Protein AF-A0A085F130-F1 (afdb_monomer_lite)

Secondary structure (DSSP, 8-state):
--SSSHHHHHHHHHHHHHHHHHHHHHHHHHTTPPP--S----TT-PPPPHHHHHHHHHHHHHHHHHHHHHHHHHHHHTT-----TTS--SHHHHHHHHHHHHHHHHHHTTS-HHHHHHHHHHHHHHHHHHHHHHHHHHTT--HHHHHHHHHHHHHHHHHHHHHHHHHHHHHHHHHHHS-----------------

Radius of gyration: 24.83 Å; chains: 1; bounding box: 76×40×85 Å

Foldseek 3Di:
DPPDPVVVVVVVVVLVVCCVVCVLVVLCVLLVHHNPPDDDPPVDDPDDALVVLVVVLLVLLLSLLVLLLVLLLLLLVVVDDDPDPPQPSDPVSSVVSSVVSVVQSVVLVVDDPVSSLVSSLQSSLLSQLSSQLSVCVSSVHDNVVSNVSSNVSSVVSSVVSVVSNVVSVVVVVVVVPPPDPPPPPPPPPPPPDDD

pLDDT: mean 76.32, std 15.49, range [39.06, 94.94]

Sequence (195 aa):
MRNRCVPLYRRLARIATACLFVAPALVACATGSPPSRAPQEIAGAAVPSAEERIERLDKNAMQAAVADGLSTGLALSSGALEMNPLVPTSPVGIIVLTGAKIGLVKYADRLPEDEKRMLIKSSSSLWTGAAVNNLMVLLSAPSPVAIAAGLVAGVLWWQHSARVYERANREIAARRETPAPQAAPRQVAAVSVAP

Structure (mmCIF, N/CA/C/O backbone):
data_AF-A0A085F130-F1
#
_entry.id   AF-A0A085F130-F1
#
loop_
_atom_site.group_PDB
_atom_site.id
_atom_site.type_symbol
_atom_site.label_atom_id
_atom_site.label_alt_id
_atom_site.label_comp_id
_atom_site.label_asym_id
_atom_site.label_entity_id
_atom_site.label_seq_id
_atom_site.pdbx_PDB_ins_code
_atom_site.Cartn_x
_atom_site.Cartn_y
_atom_site.Cartn_z
_atom_site.occupancy
_atom_site.B_iso_or_equiv
_atom_site.auth_seq_id
_atom_site.auth_comp_id
_atom_site.auth_asym_id
_atom_site.auth_atom_id
_atom_site.pdbx_PDB_model_num
ATOM 1 N N . MET A 1 1 ? -37.154 -20.233 20.855 1.00 53.94 1 MET A N 1
ATOM 2 C CA . MET A 1 1 ? -35.803 -19.629 20.712 1.00 53.94 1 MET A CA 1
ATOM 3 C C . MET A 1 1 ? -35.331 -19.428 19.250 1.00 53.94 1 MET A C 1
ATOM 5 O O . MET A 1 1 ? -34.137 -19.304 19.034 1.00 53.94 1 MET A O 1
ATOM 9 N N . ARG A 1 2 ? -36.203 -19.313 18.225 1.00 53.19 2 ARG A N 1
ATOM 10 C CA . ARG A 1 2 ? -35.767 -19.351 16.802 1.00 53.19 2 ARG A CA 1
ATOM 11 C C . ARG A 1 2 ? -35.730 -18.030 16.005 1.00 53.19 2 ARG A C 1
ATOM 13 O O . ARG A 1 2 ? -35.267 -18.056 14.876 1.00 53.19 2 ARG A O 1
ATOM 20 N N . ASN A 1 3 ? -36.101 -16.871 16.561 1.00 50.50 3 ASN A N 1
ATOM 21 C CA . ASN A 1 3 ? -36.323 -15.661 15.736 1.00 50.50 3 ASN A CA 1
ATOM 22 C C . ASN A 1 3 ? -35.332 -14.491 15.927 1.00 50.50 3 ASN A C 1
ATOM 24 O O . ASN A 1 3 ? -35.620 -13.382 15.487 1.00 50.50 3 ASN A O 1
ATOM 28 N N . ARG A 1 4 ? -34.155 -14.687 16.544 1.00 56.94 4 ARG A N 1
ATOM 29 C CA . ARG A 1 4 ? -33.195 -13.578 16.775 1.00 56.94 4 ARG A CA 1
ATOM 30 C C . ARG A 1 4 ? -32.082 -13.420 15.722 1.00 56.94 4 ARG A C 1
ATOM 32 O O . ARG A 1 4 ? -31.354 -12.437 15.787 1.00 56.94 4 ARG A O 1
ATOM 39 N N . CYS A 1 5 ? -31.963 -14.305 14.727 1.00 54.22 5 CYS A N 1
ATOM 40 C CA . CYS A 1 5 ? -30.853 -14.254 13.752 1.00 54.22 5 CYS A CA 1
ATOM 41 C C . CYS A 1 5 ? -31.094 -13.350 12.524 1.00 54.22 5 CYS A C 1
ATOM 43 O O . CYS A 1 5 ? -30.141 -12.847 11.934 1.00 54.22 5 CYS A O 1
ATOM 45 N N . VAL A 1 6 ? -32.350 -13.080 12.155 1.00 58.47 6 VAL A N 1
ATOM 46 C CA . VAL A 1 6 ? -32.702 -12.277 10.964 1.00 58.47 6 VAL A CA 1
ATOM 47 C C . VAL A 1 6 ? -32.234 -10.802 11.008 1.00 58.47 6 VAL A C 1
ATOM 49 O O . VAL A 1 6 ? -31.775 -10.304 9.976 1.00 58.47 6 VAL A O 1
ATOM 52 N N . PRO A 1 7 ? -32.281 -10.064 12.141 1.00 66.75 7 PRO A N 1
ATOM 53 C CA . PRO A 1 7 ? -31.888 -8.650 12.146 1.00 66.75 7 PRO A CA 1
ATOM 54 C C . PRO A 1 7 ? -30.377 -8.432 11.976 1.00 66.75 7 PRO A C 1
ATOM 56 O O . PRO A 1 7 ? -29.972 -7.391 11.455 1.00 66.75 7 PRO A O 1
ATOM 59 N N . LEU A 1 8 ? -29.546 -9.409 12.359 1.00 62.72 8 LEU A N 1
ATOM 60 C CA . LEU A 1 8 ? -28.088 -9.309 12.247 1.00 62.72 8 LEU A CA 1
ATOM 61 C C . LEU A 1 8 ? -27.640 -9.368 10.780 1.00 62.72 8 LEU A C 1
ATOM 63 O O . LEU A 1 8 ? -26.873 -8.523 10.326 1.00 62.72 8 LEU A O 1
ATOM 67 N N . TYR A 1 9 ? -28.201 -10.306 10.014 1.00 62.28 9 TYR A N 1
ATOM 68 C CA . TYR A 1 9 ? -27.865 -10.496 8.601 1.00 62.28 9 TYR A CA 1
ATOM 69 C C . TYR A 1 9 ? -28.267 -9.285 7.749 1.00 62.28 9 TYR A C 1
ATOM 71 O O . TYR A 1 9 ? -27.516 -8.836 6.888 1.00 62.28 9 TYR A O 1
ATOM 79 N N . ARG A 1 10 ? -29.429 -8.686 8.047 1.00 70.62 10 ARG A N 1
ATOM 80 C CA . ARG A 1 10 ? -29.912 -7.479 7.357 1.00 70.62 10 ARG A CA 1
ATOM 81 C C . ARG A 1 10 ? -29.064 -6.242 7.667 1.00 70.62 10 ARG A C 1
ATOM 83 O O . ARG A 1 10 ? -28.904 -5.395 6.793 1.00 70.62 10 ARG A O 1
ATOM 90 N N . ARG A 1 11 ? -28.517 -6.129 8.885 1.00 65.31 11 ARG A N 1
ATOM 91 C CA . ARG A 1 11 ? -27.562 -5.063 9.242 1.00 65.31 11 ARG A CA 1
ATOM 92 C C . ARG A 1 11 ? -26.217 -5.265 8.550 1.00 65.31 11 ARG A C 1
ATOM 94 O O . ARG A 1 11 ? -25.728 -4.321 7.944 1.00 65.31 11 ARG A O 1
ATOM 101 N N . LEU A 1 12 ? -25.680 -6.484 8.558 1.00 60.84 12 LEU A N 1
ATOM 102 C CA . LEU A 1 12 ? -24.422 -6.805 7.877 1.00 60.84 12 LEU A CA 1
ATOM 103 C C . LEU A 1 12 ? -24.514 -6.589 6.362 1.00 60.84 12 LEU A C 1
ATOM 105 O O . LEU A 1 12 ? -23.622 -5.976 5.790 1.00 60.84 12 LEU A O 1
ATOM 109 N N . ALA A 1 13 ? -25.618 -6.991 5.724 1.00 66.81 13 ALA A N 1
ATOM 110 C CA . ALA A 1 13 ? -25.839 -6.751 4.299 1.00 66.81 13 ALA A CA 1
ATOM 111 C C . ALA A 1 13 ? -25.912 -5.252 3.963 1.00 66.81 13 ALA A C 1
ATOM 113 O O . ALA A 1 13 ? -25.347 -4.816 2.962 1.00 66.81 13 ALA A O 1
ATOM 114 N N . ARG A 1 14 ? -26.558 -4.439 4.811 1.00 69.38 14 ARG A N 1
ATOM 115 C CA . ARG A 1 14 ? -26.616 -2.979 4.629 1.00 69.38 14 ARG A CA 1
ATOM 116 C C . ARG A 1 14 ? -25.258 -2.314 4.825 1.00 69.38 14 ARG A C 1
ATOM 118 O O . ARG A 1 14 ? -24.918 -1.450 4.028 1.00 69.38 14 ARG A O 1
ATOM 125 N N . ILE A 1 15 ? -24.484 -2.737 5.826 1.00 62.12 15 ILE A N 1
ATOM 126 C CA . ILE A 1 15 ? -23.122 -2.234 6.052 1.00 62.12 15 ILE A CA 1
ATOM 127 C C . ILE A 1 15 ? -22.227 -2.625 4.874 1.00 62.12 15 ILE A C 1
ATOM 129 O O . ILE A 1 15 ? -21.608 -1.753 4.286 1.00 62.12 15 ILE A O 1
ATOM 133 N N . ALA A 1 16 ? -22.236 -3.890 4.446 1.00 56.50 16 ALA A N 1
ATOM 134 C CA . ALA A 1 16 ? -21.454 -4.348 3.297 1.00 56.50 16 ALA A CA 1
ATOM 135 C C . ALA A 1 16 ? -21.815 -3.595 2.004 1.00 56.50 16 ALA A C 1
ATOM 137 O O . ALA A 1 16 ? -20.925 -3.191 1.260 1.00 56.50 16 ALA A O 1
ATOM 138 N N . THR A 1 17 ? -23.108 -3.348 1.768 1.00 61.44 17 THR A N 1
ATOM 139 C CA . THR A 1 17 ? -23.573 -2.564 0.613 1.00 61.44 17 THR A CA 1
ATOM 140 C C . THR A 1 17 ? -23.110 -1.110 0.72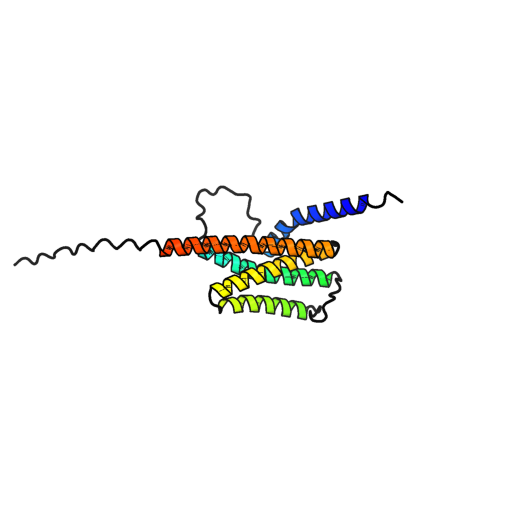1 1.00 61.44 17 THR A C 1
ATOM 142 O O . THR A 1 17 ? -22.568 -0.571 -0.237 1.00 61.44 17 THR A O 1
ATOM 145 N N . ALA A 1 18 ? -23.242 -0.481 1.892 1.00 53.72 18 ALA A N 1
ATOM 146 C CA . ALA A 1 18 ? -22.751 0.876 2.115 1.00 53.72 18 ALA A CA 1
ATOM 147 C C . ALA A 1 18 ? -21.227 0.973 1.921 1.00 53.72 18 ALA A C 1
ATOM 149 O O . ALA A 1 18 ? -20.766 1.887 1.247 1.00 53.72 18 ALA A O 1
ATOM 150 N N . CYS A 1 19 ? -20.448 0.004 2.410 1.00 48.00 19 CYS A N 1
ATOM 151 C CA . CYS A 1 19 ? -19.000 -0.044 2.197 1.00 48.00 19 CYS A CA 1
ATOM 152 C C . CYS A 1 19 ? -18.638 -0.148 0.709 1.00 48.00 19 CYS A C 1
ATOM 154 O O . CYS A 1 19 ? -17.748 0.562 0.251 1.00 48.00 19 CYS A O 1
ATOM 156 N N . LEU A 1 20 ? -19.353 -0.979 -0.058 1.00 48.09 20 LEU A N 1
ATOM 157 C CA . LEU A 1 20 ? -19.141 -1.145 -1.502 1.00 48.09 20 LEU A CA 1
ATOM 158 C C . LEU A 1 20 ? -19.420 0.136 -2.305 1.00 48.09 20 LEU A C 1
ATOM 160 O O . LEU A 1 20 ? -18.727 0.392 -3.287 1.00 48.09 20 LEU A O 1
ATOM 164 N N . PHE A 1 21 ? -20.388 0.954 -1.881 1.00 49.91 21 PHE A N 1
ATOM 165 C CA . PHE A 1 21 ? -20.741 2.200 -2.573 1.00 49.91 21 PHE A CA 1
ATOM 166 C C . PHE A 1 21 ? -19.983 3.437 -2.069 1.00 49.91 21 PHE A C 1
ATOM 168 O O . PHE A 1 21 ? -19.767 4.370 -2.840 1.00 49.91 21 PHE A O 1
ATOM 175 N N . VAL A 1 22 ? -19.557 3.461 -0.803 1.00 46.78 22 VAL A N 1
ATOM 176 C CA . VAL A 1 22 ? -18.886 4.623 -0.193 1.00 46.78 22 VAL A CA 1
ATOM 177 C C . VAL A 1 22 ? -17.362 4.550 -0.334 1.00 46.78 22 VAL A C 1
ATOM 179 O O . VAL A 1 22 ? -16.715 5.592 -0.442 1.00 46.78 22 VAL A O 1
ATOM 182 N N . ALA A 1 23 ? -16.769 3.352 -0.413 1.00 46.34 23 ALA A N 1
ATOM 183 C CA . ALA A 1 23 ? -15.319 3.197 -0.555 1.00 46.34 23 ALA A CA 1
ATOM 184 C C . ALA A 1 23 ? -14.722 3.930 -1.779 1.00 46.34 23 ALA A C 1
ATOM 186 O O . ALA A 1 23 ? -13.711 4.610 -1.605 1.00 46.34 23 ALA A O 1
ATOM 187 N N . PRO A 1 24 ? -15.332 3.907 -2.984 1.00 48.25 24 PRO A N 1
ATOM 188 C CA . PRO A 1 24 ? -14.807 4.655 -4.129 1.00 48.25 24 PRO A CA 1
ATOM 189 C C . PRO A 1 24 ? -14.855 6.172 -3.915 1.00 48.25 24 PRO A C 1
ATOM 191 O O . PRO A 1 24 ? -13.936 6.880 -4.320 1.00 48.25 24 PRO A O 1
ATOM 194 N N . ALA A 1 25 ? -15.900 6.673 -3.248 1.00 45.56 25 ALA A N 1
ATOM 195 C CA . ALA A 1 25 ? -16.058 8.095 -2.956 1.00 45.56 25 ALA A CA 1
ATOM 196 C C . ALA A 1 25 ? -15.052 8.573 -1.899 1.00 45.56 25 ALA A C 1
ATOM 198 O O . ALA A 1 25 ? -14.435 9.616 -2.082 1.00 45.56 25 ALA A O 1
ATOM 199 N N . LEU A 1 26 ? -14.815 7.795 -0.837 1.00 48.59 26 LEU A N 1
ATOM 200 C CA . LEU A 1 26 ? -13.809 8.132 0.177 1.00 48.59 26 LEU A CA 1
ATOM 201 C C . LEU A 1 26 ? -12.383 8.080 -0.384 1.00 48.59 26 LEU A C 1
ATOM 203 O O . LEU A 1 26 ? -11.579 8.958 -0.076 1.00 48.59 26 LEU A O 1
ATOM 207 N N . VAL A 1 27 ? -12.083 7.114 -1.258 1.00 48.00 27 VAL A N 1
ATOM 208 C CA . VAL A 1 27 ? -10.798 7.057 -1.975 1.00 48.00 27 VAL A CA 1
ATOM 209 C C . VAL A 1 27 ? -10.654 8.240 -2.943 1.00 48.00 27 VAL A C 1
ATOM 211 O O . VAL A 1 27 ? -9.583 8.839 -3.012 1.00 48.00 27 VAL A O 1
ATOM 214 N N . ALA A 1 28 ? -11.717 8.654 -3.638 1.00 46.22 28 ALA A N 1
ATOM 215 C CA . ALA A 1 28 ? -11.686 9.835 -4.508 1.00 46.22 28 ALA A CA 1
ATOM 216 C C . ALA A 1 28 ? -11.505 11.146 -3.713 1.00 46.22 28 ALA A C 1
ATOM 218 O O . ALA A 1 28 ? -10.716 12.007 -4.099 1.00 46.22 28 ALA A O 1
ATOM 219 N N . CYS A 1 29 ? -12.169 11.282 -2.561 1.00 43.78 29 CYS A N 1
ATOM 220 C CA . CYS A 1 29 ? -12.040 12.458 -1.700 1.00 43.78 29 CYS A CA 1
ATOM 221 C C . CYS A 1 29 ? -10.655 12.556 -1.042 1.00 43.78 29 CYS A C 1
ATOM 223 O O . CYS A 1 29 ? -10.101 13.650 -0.962 1.00 43.78 29 CYS A O 1
ATOM 225 N N . ALA A 1 30 ? -10.068 11.435 -0.613 1.00 43.16 30 ALA A N 1
ATOM 226 C CA . ALA A 1 30 ? -8.740 11.419 0.005 1.00 43.16 30 ALA A CA 1
ATOM 227 C C . ALA A 1 30 ? -7.597 11.661 -0.998 1.00 43.16 30 ALA A C 1
ATOM 229 O O . ALA A 1 30 ? -6.528 12.132 -0.620 1.00 43.16 30 ALA A O 1
ATOM 230 N N . THR A 1 31 ? -7.812 11.361 -2.281 1.00 43.94 31 THR A N 1
ATOM 231 C CA . THR A 1 31 ? -6.793 11.518 -3.333 1.00 43.94 31 THR A CA 1
ATOM 232 C C . THR A 1 31 ? -6.838 12.877 -4.033 1.00 43.94 31 THR A C 1
ATOM 234 O O . THR A 1 31 ? -6.037 13.108 -4.941 1.00 43.94 31 THR A O 1
ATOM 237 N N . GLY A 1 32 ? -7.771 13.771 -3.660 1.00 39.38 32 GLY A N 1
ATOM 238 C CA . GLY A 1 32 ? -7.977 15.074 -4.316 1.00 39.38 32 GLY A CA 1
ATOM 239 C C . GLY A 1 32 ? -8.262 14.970 -5.819 1.00 39.38 32 GLY A C 1
ATOM 240 O O . GLY A 1 32 ? -8.246 15.967 -6.537 1.00 39.38 32 GLY A O 1
ATOM 241 N N . SER A 1 33 ? -8.493 13.751 -6.304 1.00 42.34 33 SER A N 1
ATOM 242 C CA . SER A 1 33 ? -8.671 13.441 -7.707 1.00 42.34 33 SER A CA 1
ATOM 243 C C . SER A 1 33 ? -10.174 13.372 -7.939 1.00 42.34 33 SER A C 1
ATOM 245 O O . SER A 1 33 ? -10.836 12.546 -7.304 1.00 42.34 33 SER A O 1
ATOM 247 N N . PRO A 1 34 ? -10.752 14.240 -8.790 1.00 39.06 34 PRO A N 1
ATOM 248 C CA . PRO A 1 34 ? -12.177 14.175 -9.074 1.00 39.06 34 PRO A CA 1
ATOM 249 C C . PRO A 1 34 ? -12.519 12.747 -9.520 1.00 39.06 34 PRO A C 1
ATOM 251 O O . PRO A 1 34 ? -11.721 12.152 -10.257 1.00 39.06 34 PRO A O 1
ATOM 254 N N . PRO A 1 35 ? -13.654 12.174 -9.066 1.00 46.69 35 PRO A N 1
ATOM 255 C CA . PRO A 1 35 ? -14.058 10.830 -9.449 1.00 46.69 35 PRO A CA 1
ATOM 256 C C . PRO A 1 35 ? -13.980 10.755 -10.965 1.00 46.69 35 PRO A C 1
ATOM 258 O O . PRO A 1 35 ? -14.624 11.549 -11.656 1.00 46.69 35 PRO A O 1
ATOM 261 N N . SER A 1 36 ? -13.102 9.876 -11.455 1.00 49.97 36 SER A N 1
ATOM 262 C CA . SER A 1 36 ? -12.875 9.682 -12.880 1.00 49.97 36 SER A CA 1
ATOM 263 C C . SER A 1 36 ? -14.248 9.449 -13.497 1.00 49.97 36 SER A C 1
ATOM 265 O O . SER A 1 36 ? -14.906 8.451 -13.193 1.00 49.97 36 SER A O 1
ATOM 267 N N . ARG A 1 37 ? -14.743 10.457 -14.230 1.00 44.47 37 ARG A N 1
ATOM 268 C CA . ARG A 1 37 ? -16.032 10.399 -14.915 1.00 44.47 37 ARG A CA 1
ATOM 269 C C . ARG A 1 37 ? -16.068 9.079 -15.677 1.00 44.47 37 ARG A C 1
ATOM 271 O O . ARG A 1 37 ? -15.050 8.681 -16.245 1.00 44.47 37 ARG A O 1
ATOM 278 N N . ALA A 1 38 ? -17.231 8.422 -15.659 1.00 44.75 38 ALA A N 1
ATOM 279 C CA . ALA A 1 38 ? -17.546 7.279 -16.514 1.00 44.75 38 ALA A CA 1
ATOM 280 C C . ALA A 1 38 ? -16.888 7.452 -17.891 1.00 44.75 38 ALA A C 1
ATOM 282 O O . ALA A 1 38 ? -16.851 8.597 -18.348 1.00 44.75 38 ALA A O 1
ATOM 283 N N . PRO A 1 39 ? -16.367 6.374 -18.510 1.00 45.78 39 PRO A N 1
ATOM 284 C CA . PRO A 1 39 ? -15.492 6.445 -19.674 1.00 45.78 39 PRO A CA 1
ATOM 285 C C . PRO A 1 39 ? -16.128 7.317 -20.754 1.00 45.78 39 PRO A C 1
ATOM 287 O O . PRO A 1 39 ? -16.951 6.863 -21.540 1.00 45.78 39 PRO A O 1
ATOM 290 N N . GLN A 1 40 ? -15.762 8.598 -20.765 1.00 48.06 40 GLN A N 1
ATOM 291 C CA . GLN A 1 40 ? -15.917 9.411 -21.943 1.00 48.06 40 GLN A CA 1
ATOM 292 C C . GLN A 1 40 ? -14.895 8.818 -22.895 1.00 48.06 40 GLN A C 1
ATOM 294 O O . GLN A 1 40 ? -13.694 8.865 -22.624 1.00 48.06 40 GLN A O 1
ATOM 299 N N . GLU A 1 41 ? -15.394 8.200 -23.962 1.00 44.22 41 GLU A N 1
ATOM 300 C CA . GLU A 1 41 ? -14.669 7.973 -25.205 1.00 44.22 41 GLU A CA 1
ATOM 301 C C . GLU A 1 41 ? -14.117 9.318 -25.697 1.00 44.22 41 GLU A C 1
ATOM 303 O O . GLU A 1 41 ? -14.623 9.940 -26.626 1.00 44.22 41 GLU A O 1
ATOM 308 N N . ILE A 1 42 ? -13.067 9.813 -25.052 1.00 52.09 42 ILE A N 1
ATOM 309 C CA . ILE A 1 42 ? -12.179 10.789 -25.655 1.00 52.09 42 ILE A CA 1
ATOM 310 C C . ILE A 1 42 ? -11.311 9.950 -26.582 1.00 52.09 42 ILE A C 1
ATOM 312 O O . ILE A 1 42 ? -10.242 9.464 -26.205 1.00 52.09 42 ILE A O 1
ATOM 316 N N . ALA A 1 43 ? -11.841 9.699 -27.778 1.00 49.50 43 ALA A N 1
ATOM 317 C CA . ALA A 1 43 ? -11.093 9.148 -28.891 1.00 49.50 43 ALA A CA 1
ATOM 318 C C . ALA A 1 43 ? -9.856 10.038 -29.103 1.00 49.50 43 ALA A C 1
ATOM 320 O O . ALA A 1 43 ? -9.963 11.150 -29.613 1.00 49.50 43 ALA A O 1
ATOM 321 N N . GLY A 1 44 ? -8.697 9.589 -28.611 1.00 56.56 44 GLY A N 1
ATOM 322 C CA . GLY A 1 44 ? -7.434 10.325 -28.706 1.00 56.56 44 GLY A CA 1
ATOM 323 C C . GLY A 1 44 ? -6.658 10.521 -27.401 1.00 56.56 44 GLY A C 1
ATOM 324 O O . GLY A 1 44 ? -5.553 11.055 -27.459 1.00 56.56 44 GLY A O 1
ATOM 325 N N . ALA A 1 45 ? -7.158 10.088 -26.235 1.00 62.19 45 ALA A N 1
ATOM 326 C CA . ALA A 1 45 ? -6.325 10.082 -25.031 1.00 62.19 45 ALA A CA 1
ATOM 327 C C . ALA A 1 45 ? -5.176 9.073 -25.209 1.00 62.19 45 ALA A C 1
ATOM 329 O O . ALA A 1 45 ? -5.400 7.861 -25.240 1.00 62.19 45 ALA A O 1
ATOM 330 N N . ALA A 1 46 ? -3.951 9.583 -25.368 1.00 77.31 46 ALA A N 1
ATOM 331 C CA . ALA A 1 46 ? -2.752 8.766 -25.488 1.00 77.31 46 ALA A CA 1
ATOM 332 C C . ALA A 1 46 ? -2.687 7.769 -24.322 1.00 77.31 46 ALA A C 1
ATOM 334 O O . ALA A 1 46 ? -2.847 8.146 -23.158 1.00 77.31 46 ALA A O 1
ATOM 335 N N . VAL A 1 47 ? -2.486 6.487 -24.640 1.00 79.75 47 VAL A N 1
ATOM 336 C CA . VAL A 1 47 ? -2.288 5.453 -23.622 1.00 79.75 47 VAL A CA 1
ATOM 337 C C . VAL A 1 47 ? -1.077 5.872 -22.781 1.00 79.75 47 VAL A C 1
ATOM 339 O O . VAL A 1 47 ? -0.012 6.091 -23.364 1.00 79.75 47 VAL A O 1
ATOM 342 N N . PRO A 1 48 ? -1.216 6.006 -21.447 1.00 82.06 48 PRO A N 1
ATOM 343 C CA . PRO A 1 48 ? -0.114 6.444 -20.603 1.00 82.06 48 PRO A CA 1
ATOM 344 C C . PRO A 1 48 ? 1.065 5.485 -20.741 1.00 82.06 48 PRO A C 1
ATOM 346 O O . PRO A 1 48 ? 0.870 4.265 -20.852 1.00 82.06 48 PRO A O 1
ATOM 349 N N . SER A 1 49 ? 2.278 6.035 -20.739 1.00 87.00 49 SER A N 1
ATOM 350 C CA . SER A 1 49 ? 3.493 5.244 -20.934 1.00 87.00 49 SER A CA 1
ATOM 351 C C . SER A 1 49 ? 3.694 4.221 -19.804 1.00 87.00 49 SER A C 1
ATOM 353 O O . SER A 1 49 ? 3.063 4.276 -18.740 1.00 87.00 49 SER A O 1
ATOM 355 N N . ALA A 1 50 ? 4.554 3.224 -20.029 1.00 83.94 50 ALA A N 1
ATOM 356 C CA . ALA A 1 50 ? 4.923 2.258 -18.994 1.00 83.94 50 ALA A CA 1
ATOM 357 C C . ALA A 1 50 ? 5.495 2.964 -17.754 1.00 83.94 50 ALA A C 1
ATOM 359 O O . ALA A 1 50 ? 5.122 2.634 -16.628 1.00 83.94 50 ALA A O 1
ATOM 360 N N . GLU A 1 51 ? 6.322 3.979 -17.984 1.00 85.50 51 GLU A N 1
ATOM 361 C CA . GLU A 1 51 ? 6.974 4.797 -16.970 1.00 85.50 51 GLU A CA 1
ATOM 362 C C . GLU A 1 51 ? 5.946 5.597 -16.161 1.00 85.50 51 GLU A C 1
ATOM 364 O O . GLU A 1 51 ? 5.947 5.530 -14.934 1.00 85.50 51 GLU A O 1
ATOM 369 N N . GLU A 1 52 ? 4.991 6.256 -16.828 1.00 86.81 52 GLU A N 1
ATOM 370 C CA . GLU A 1 52 ? 3.914 6.993 -16.155 1.00 86.81 52 GLU A CA 1
ATOM 371 C C . GLU A 1 52 ? 3.040 6.082 -15.287 1.00 86.81 52 GLU A C 1
ATOM 373 O O . GLU A 1 52 ? 2.553 6.489 -14.231 1.00 86.81 52 GLU A O 1
ATOM 378 N N . ARG A 1 53 ? 2.802 4.839 -15.722 1.00 85.69 53 ARG A N 1
ATOM 379 C CA . ARG A 1 53 ? 2.016 3.876 -14.936 1.00 85.69 53 ARG A CA 1
ATOM 380 C C . ARG A 1 53 ? 2.767 3.402 -13.698 1.00 85.69 53 ARG A C 1
ATOM 382 O O . ARG A 1 53 ? 2.134 3.265 -12.653 1.00 85.69 53 ARG A O 1
ATOM 389 N N . ILE A 1 54 ? 4.081 3.195 -13.791 1.00 83.75 54 ILE A N 1
ATOM 390 C CA . ILE A 1 54 ? 4.926 2.888 -12.628 1.00 83.75 54 ILE A CA 1
ATOM 391 C C . ILE A 1 54 ? 4.938 4.077 -11.661 1.00 83.75 54 ILE A C 1
ATOM 393 O O . ILE A 1 54 ? 4.674 3.898 -10.475 1.00 83.75 54 ILE A O 1
ATOM 397 N N . GLU A 1 55 ? 5.125 5.297 -12.165 1.00 87.06 55 GLU A N 1
ATOM 398 C CA . GLU A 1 55 ? 5.124 6.506 -11.335 1.00 87.06 55 GLU A CA 1
ATOM 399 C C . GLU A 1 55 ? 3.781 6.703 -10.605 1.00 87.06 55 GLU A C 1
ATOM 401 O O . GLU A 1 55 ? 3.742 7.095 -9.436 1.00 87.06 55 GLU A O 1
ATOM 406 N N . ARG A 1 56 ? 2.654 6.384 -11.258 1.00 84.19 56 ARG A N 1
ATOM 407 C CA . ARG A 1 56 ? 1.338 6.387 -10.597 1.00 84.19 56 ARG A CA 1
ATOM 408 C C . ARG A 1 56 ? 1.259 5.371 -9.459 1.00 84.19 56 ARG A C 1
ATOM 410 O O . ARG A 1 56 ? 0.655 5.686 -8.440 1.00 84.19 56 ARG A O 1
ATOM 417 N N . LEU A 1 57 ? 1.848 4.181 -9.594 1.00 81.12 57 LEU A N 1
ATOM 418 C CA . LEU A 1 57 ? 1.871 3.196 -8.506 1.00 81.12 57 LEU A CA 1
ATOM 419 C C . LEU A 1 57 ? 2.688 3.688 -7.307 1.00 81.12 57 LEU A C 1
ATOM 421 O O . LEU A 1 57 ? 2.234 3.537 -6.172 1.00 81.12 57 LEU A O 1
ATOM 425 N N . ASP A 1 58 ? 3.828 4.335 -7.550 1.00 79.88 58 ASP A N 1
ATOM 426 C CA . ASP A 1 58 ? 4.651 4.931 -6.492 1.00 79.88 58 ASP A CA 1
ATOM 427 C C . ASP A 1 58 ? 3.869 6.027 -5.741 1.00 79.88 58 ASP A C 1
ATOM 429 O O . ASP A 1 58 ? 3.812 6.038 -4.506 1.00 79.88 58 ASP A O 1
ATOM 433 N N . LYS A 1 59 ? 3.162 6.900 -6.477 1.00 82.94 59 LYS A N 1
ATOM 434 C CA . LYS A 1 59 ? 2.256 7.906 -5.890 1.00 82.94 59 LYS A CA 1
ATOM 435 C C . LYS A 1 59 ? 1.121 7.258 -5.092 1.00 82.94 59 LYS A C 1
ATOM 437 O O . LYS A 1 59 ? 0.802 7.722 -3.997 1.00 82.94 59 LYS A O 1
ATOM 442 N N . ASN A 1 60 ? 0.551 6.162 -5.592 1.00 81.19 60 ASN A N 1
ATOM 443 C CA . ASN A 1 60 ? -0.507 5.432 -4.896 1.00 81.19 60 ASN A CA 1
ATOM 444 C C . ASN A 1 60 ? -0.009 4.799 -3.589 1.00 81.19 60 ASN A C 1
ATOM 446 O O . ASN A 1 60 ? -0.764 4.746 -2.624 1.00 81.19 60 ASN A O 1
ATOM 450 N N . ALA A 1 61 ? 1.246 4.345 -3.516 1.00 75.62 61 ALA A N 1
ATOM 451 C CA . ALA A 1 61 ? 1.812 3.797 -2.282 1.00 75.62 61 ALA A CA 1
ATOM 452 C C . ALA A 1 61 ? 1.928 4.862 -1.182 1.00 75.62 61 ALA A C 1
ATOM 454 O O . ALA A 1 61 ? 1.581 4.603 -0.029 1.00 75.62 61 ALA A O 1
ATOM 455 N N . MET A 1 62 ? 2.334 6.081 -1.551 1.00 81.44 62 MET A N 1
ATOM 456 C CA . MET A 1 62 ? 2.327 7.228 -0.641 1.00 81.44 62 MET A CA 1
ATOM 457 C C . MET A 1 62 ? 0.908 7.542 -0.152 1.00 81.44 62 MET A C 1
ATOM 459 O O . MET A 1 62 ? 0.678 7.713 1.044 1.00 81.44 62 MET A O 1
ATOM 463 N N . GLN A 1 63 ? -0.064 7.565 -1.067 1.00 80.75 63 GLN A N 1
ATOM 464 C CA . GLN A 1 63 ? -1.469 7.784 -0.718 1.00 80.75 63 GLN A CA 1
ATOM 465 C C . GLN A 1 63 ? -2.016 6.677 0.187 1.00 80.75 63 GLN A C 1
ATOM 467 O O . GLN A 1 63 ? -2.726 6.981 1.139 1.00 80.75 63 GLN A O 1
ATOM 472 N N . ALA A 1 64 ? -1.656 5.414 -0.055 1.00 76.06 64 ALA A N 1
ATOM 473 C CA . ALA A 1 64 ? -2.046 4.290 0.788 1.00 76.06 64 ALA A CA 1
ATOM 474 C C . ALA A 1 64 ? -1.465 4.420 2.203 1.00 76.06 64 ALA A C 1
ATOM 476 O O . ALA A 1 64 ? -2.188 4.206 3.171 1.00 76.06 64 ALA A O 1
ATOM 477 N N . ALA A 1 65 ? -0.201 4.837 2.337 1.00 76.81 65 ALA A N 1
ATOM 478 C CA . ALA A 1 65 ? 0.421 5.096 3.636 1.00 76.81 65 ALA A CA 1
ATOM 479 C C . ALA A 1 65 ? -0.310 6.197 4.421 1.00 76.81 65 ALA A C 1
ATOM 481 O O . ALA A 1 65 ? -0.558 6.050 5.620 1.00 76.81 65 ALA A O 1
ATOM 482 N N . VAL A 1 66 ? -0.665 7.292 3.739 1.00 80.88 66 VAL A N 1
ATOM 483 C CA . VAL A 1 66 ? -1.406 8.413 4.334 1.00 80.88 66 VAL A CA 1
ATOM 484 C C . VAL A 1 66 ? -2.827 7.993 4.699 1.00 80.88 66 VAL A C 1
ATOM 486 O O . VAL A 1 66 ? -3.266 8.254 5.815 1.00 80.88 66 VAL A O 1
ATOM 489 N N . ALA A 1 67 ? -3.536 7.315 3.796 1.00 78.88 67 ALA A N 1
ATOM 490 C CA . ALA A 1 67 ? -4.888 6.823 4.038 1.00 78.88 67 ALA A CA 1
ATOM 491 C C . ALA A 1 67 ? -4.929 5.856 5.225 1.00 78.88 67 ALA A C 1
ATOM 493 O O . ALA A 1 67 ? -5.810 5.968 6.074 1.00 78.88 67 ALA A O 1
ATOM 494 N N . ASP A 1 68 ? -3.949 4.958 5.325 1.00 79.50 68 ASP A N 1
ATOM 495 C CA . ASP A 1 68 ? -3.804 4.057 6.462 1.00 79.50 68 ASP A CA 1
ATOM 496 C C . ASP A 1 68 ? -3.583 4.846 7.760 1.00 79.50 68 ASP A C 1
ATOM 498 O O . ASP A 1 68 ? -4.372 4.706 8.690 1.00 79.50 68 ASP A O 1
ATOM 502 N N . GLY A 1 69 ? -2.617 5.774 7.792 1.00 78.56 69 GLY A N 1
ATOM 503 C CA . GLY A 1 69 ? -2.368 6.629 8.961 1.00 78.56 69 GLY A CA 1
ATOM 504 C C . GLY A 1 69 ? -3.591 7.442 9.408 1.00 78.56 69 GLY A C 1
ATOM 505 O O . GLY A 1 69 ? -3.916 7.472 10.596 1.00 78.56 69 GLY A O 1
ATOM 506 N N . LEU A 1 70 ? -4.318 8.044 8.461 1.00 83.88 70 LEU A N 1
ATOM 507 C CA . LEU A 1 70 ? -5.559 8.773 8.737 1.00 83.88 70 LEU A CA 1
ATOM 508 C C . LEU A 1 70 ? -6.663 7.844 9.248 1.00 83.88 70 LEU A C 1
ATOM 510 O O . LEU A 1 70 ? -7.355 8.185 10.206 1.00 83.88 70 LEU A O 1
ATOM 514 N N . SER A 1 71 ? -6.819 6.666 8.642 1.00 78.31 71 SER A N 1
ATOM 515 C CA . SER A 1 71 ? -7.821 5.684 9.065 1.00 78.31 71 SER A CA 1
ATOM 516 C C . SER A 1 71 ? -7.543 5.150 10.472 1.00 78.31 71 SER A C 1
ATOM 518 O O . SER A 1 71 ? -8.476 5.025 11.261 1.00 78.31 71 SER A O 1
ATOM 520 N N . THR A 1 72 ? -6.272 4.917 10.822 1.00 79.88 72 THR A N 1
ATOM 521 C CA . THR A 1 72 ? -5.844 4.559 12.180 1.00 79.88 72 THR A CA 1
ATOM 522 C C . THR A 1 72 ? -6.150 5.694 13.153 1.00 79.88 72 THR A C 1
ATOM 524 O O . THR A 1 72 ? -6.750 5.453 14.195 1.00 79.88 72 THR A O 1
ATOM 527 N N . GLY A 1 73 ? -5.820 6.938 12.789 1.00 79.31 73 GLY A N 1
ATOM 528 C CA . GLY A 1 73 ? -6.161 8.128 13.575 1.00 79.31 73 GLY A CA 1
ATOM 529 C C . GLY A 1 73 ? -7.647 8.230 13.890 1.00 79.31 73 GLY A C 1
ATOM 530 O O . GLY A 1 73 ? -8.026 8.388 15.051 1.00 79.31 73 GLY A O 1
ATOM 531 N N . LEU A 1 74 ? -8.493 8.074 12.872 1.00 80.62 74 LEU A N 1
ATOM 532 C CA . LEU A 1 74 ? -9.943 8.107 13.040 1.00 80.62 74 LEU A CA 1
ATOM 533 C C . LEU A 1 74 ? -10.447 6.937 13.893 1.00 80.62 74 LEU A C 1
ATOM 535 O O . LEU A 1 74 ? -11.226 7.160 14.820 1.00 80.62 74 LEU A O 1
ATOM 539 N N . ALA A 1 75 ? -9.970 5.717 13.641 1.00 78.19 75 ALA A N 1
ATOM 540 C CA . ALA A 1 75 ? -10.351 4.543 14.422 1.00 78.19 75 ALA A CA 1
ATOM 541 C C . ALA A 1 75 ? -9.995 4.712 15.910 1.00 78.19 75 ALA A C 1
ATOM 543 O O . ALA A 1 75 ? -10.860 4.529 16.771 1.00 78.19 75 ALA A O 1
ATOM 544 N N . LEU A 1 76 ? -8.775 5.154 16.224 1.00 77.94 76 LEU A N 1
ATOM 545 C CA . LEU A 1 76 ? -8.340 5.402 17.602 1.00 77.94 76 LEU A CA 1
ATOM 546 C C . LEU A 1 76 ? -9.138 6.536 18.257 1.00 77.94 76 LEU A C 1
ATOM 548 O O . LEU A 1 76 ? -9.579 6.397 19.397 1.00 77.94 76 LEU A O 1
ATOM 552 N N . SER A 1 77 ? -9.424 7.616 17.521 1.00 79.31 77 SER A N 1
ATOM 553 C CA . SER A 1 77 ? -10.258 8.716 18.030 1.00 79.31 77 SER A CA 1
ATOM 554 C C . SER A 1 77 ? -11.701 8.296 18.344 1.00 79.31 77 SER A C 1
ATOM 556 O O . SER A 1 77 ? -12.337 8.888 19.212 1.00 79.31 77 SER A O 1
ATOM 558 N N . SER A 1 78 ? -12.204 7.243 17.687 1.00 78.88 78 SER A N 1
ATOM 559 C CA . SER A 1 78 ? -13.536 6.674 17.938 1.00 78.88 78 SER A CA 1
ATOM 560 C C . SER A 1 78 ? -13.594 5.726 19.147 1.00 78.88 78 SER A C 1
ATOM 562 O O . SER A 1 78 ? -14.647 5.158 19.433 1.00 78.88 78 SER A O 1
ATOM 564 N N . GLY A 1 79 ? -12.482 5.567 19.875 1.00 75.56 79 GLY A N 1
ATOM 565 C CA . GLY A 1 79 ? -12.393 4.723 21.068 1.00 75.56 79 GLY A CA 1
ATOM 566 C C . GLY A 1 79 ? -12.008 3.271 20.783 1.00 75.56 79 GLY A C 1
ATOM 567 O O . GLY A 1 79 ? -12.212 2.410 21.640 1.00 75.56 79 GLY A O 1
ATOM 568 N N . ALA A 1 80 ? -11.454 2.973 19.602 1.00 75.00 80 ALA A N 1
ATOM 569 C CA . ALA A 1 80 ? -10.867 1.664 19.346 1.00 75.00 80 ALA A CA 1
ATOM 570 C C . ALA A 1 80 ? -9.681 1.431 20.299 1.00 75.00 80 ALA A C 1
ATOM 572 O O . ALA A 1 80 ? -8.744 2.226 20.353 1.00 75.00 80 ALA A O 1
ATOM 573 N N . LEU A 1 81 ? -9.726 0.334 21.058 1.00 69.25 81 LEU A N 1
ATOM 574 C CA . LEU A 1 81 ? -8.623 -0.081 21.922 1.00 69.25 81 LEU A CA 1
ATOM 575 C C . LEU A 1 81 ? -7.580 -0.828 21.090 1.00 69.25 81 LEU A C 1
ATOM 577 O O . LEU A 1 81 ? -7.832 -1.928 20.595 1.00 69.25 81 LEU A O 1
ATOM 581 N N . GLU A 1 82 ? -6.399 -0.235 20.949 1.00 62.41 82 GLU A N 1
ATOM 582 C CA . GLU A 1 82 ? -5.265 -0.884 20.301 1.00 62.41 82 GLU A CA 1
ATOM 583 C C . GLU A 1 82 ? -4.643 -1.892 21.274 1.00 62.41 82 GLU A C 1
ATOM 585 O O . GLU A 1 82 ? -4.071 -1.529 22.298 1.00 62.41 82 GLU A O 1
ATOM 590 N N . MET A 1 83 ? -4.780 -3.187 20.978 1.00 67.44 83 MET A N 1
ATOM 591 C CA . MET A 1 83 ? -4.216 -4.254 21.818 1.00 67.44 83 MET A CA 1
ATOM 592 C C . MET A 1 83 ? -2.701 -4.440 21.624 1.00 67.44 83 MET A C 1
ATOM 594 O O . MET A 1 83 ? -2.115 -5.322 22.248 1.00 67.44 83 MET A O 1
ATOM 598 N N . ASN A 1 84 ? -2.060 -3.651 20.754 1.00 61.16 84 ASN A N 1
ATOM 599 C CA . ASN A 1 84 ? -0.629 -3.753 20.494 1.00 61.16 84 ASN A CA 1
ATOM 600 C C . ASN A 1 84 ? 0.149 -2.691 21.297 1.00 61.16 84 ASN A C 1
ATOM 602 O O . ASN A 1 84 ? 0.123 -1.523 20.913 1.00 61.16 84 ASN A O 1
ATOM 606 N N . PRO A 1 85 ? 0.892 -3.067 22.357 1.00 59.31 85 PRO A N 1
ATOM 607 C CA . PRO A 1 85 ? 1.649 -2.114 23.173 1.00 59.31 85 PRO A CA 1
ATOM 608 C C . PRO A 1 85 ? 2.824 -1.463 22.427 1.00 59.31 85 PRO A C 1
ATOM 610 O O . PRO A 1 85 ? 3.403 -0.501 22.923 1.00 59.31 85 PRO A O 1
ATOM 613 N N . LEU A 1 86 ? 3.194 -1.980 21.250 1.00 67.50 86 LEU A N 1
ATOM 614 C CA . LEU A 1 86 ? 4.268 -1.427 20.424 1.00 67.50 86 LEU A CA 1
ATOM 615 C C . LEU A 1 86 ? 3.798 -0.301 19.501 1.00 67.50 86 LEU A C 1
ATOM 617 O O . LEU A 1 86 ? 4.639 0.409 18.952 1.00 67.50 86 LEU A O 1
ATOM 621 N N . VAL A 1 87 ? 2.485 -0.142 19.309 1.00 64.12 87 VAL A N 1
ATOM 622 C CA . VAL A 1 87 ? 1.947 0.960 18.514 1.00 64.12 87 VAL A CA 1
ATOM 623 C C . VAL A 1 87 ? 1.517 2.055 19.482 1.00 64.12 87 VAL A C 1
ATOM 625 O O . VAL A 1 87 ? 0.570 1.869 20.245 1.00 64.12 87 VAL A O 1
ATOM 628 N N . PRO A 1 88 ? 2.237 3.186 19.529 1.00 67.31 88 PRO A N 1
ATOM 629 C CA . PRO A 1 88 ? 1.817 4.300 20.353 1.00 67.31 88 PRO A CA 1
ATOM 630 C C . PRO A 1 88 ? 0.477 4.836 19.830 1.00 67.31 88 PRO A C 1
ATOM 632 O O . PRO A 1 88 ? 0.427 5.505 18.801 1.00 67.31 88 PRO A O 1
ATOM 635 N N . THR A 1 89 ? -0.593 4.580 20.587 1.00 72.44 89 THR A N 1
ATOM 636 C CA . THR A 1 89 ? -1.963 5.086 20.363 1.00 72.44 89 THR A CA 1
ATOM 637 C C . THR A 1 89 ? -2.082 6.602 20.504 1.00 72.44 89 THR A C 1
ATOM 639 O O . THR A 1 89 ? -3.135 7.186 20.249 1.00 72.44 89 THR A O 1
ATOM 642 N N . SER A 1 90 ? -1.014 7.265 20.949 1.00 80.12 90 SER A N 1
ATOM 643 C CA . SER A 1 90 ? -0.982 8.714 21.065 1.00 80.12 90 SER A CA 1
ATOM 644 C C . SER A 1 90 ? -1.031 9.363 19.674 1.00 80.12 90 SER A C 1
ATOM 646 O O . SER A 1 90 ? -0.449 8.834 18.725 1.00 80.12 90 SER A O 1
ATOM 648 N N . PRO A 1 91 ? -1.641 10.555 19.526 1.00 74.00 91 PRO A N 1
ATOM 649 C CA . PRO A 1 91 ? -1.625 11.292 18.259 1.00 74.00 91 PRO A CA 1
ATOM 650 C C . PRO A 1 91 ? -0.208 11.477 17.690 1.00 74.00 91 PRO A C 1
ATOM 652 O O . PRO A 1 91 ? 0.006 11.379 16.484 1.00 74.00 91 PRO A O 1
ATOM 655 N N . VAL A 1 92 ? 0.779 11.673 18.572 1.00 79.12 92 VAL A N 1
ATOM 656 C CA . VAL A 1 92 ? 2.202 11.748 18.211 1.00 79.12 92 VAL A CA 1
ATOM 657 C C . VAL A 1 92 ? 2.699 10.422 17.633 1.00 79.12 92 VAL A C 1
ATOM 659 O O . VAL A 1 92 ? 3.386 10.420 16.616 1.00 79.12 92 VAL A O 1
ATOM 662 N N . GLY A 1 93 ? 2.321 9.295 18.235 1.00 79.81 93 GLY A N 1
ATOM 663 C CA . GLY A 1 93 ? 2.660 7.961 17.752 1.00 79.81 93 GLY A CA 1
ATOM 664 C C . GLY A 1 93 ? 2.170 7.683 16.334 1.00 79.81 93 GLY A C 1
ATOM 665 O O . GLY A 1 93 ? 2.930 7.183 15.505 1.00 79.81 93 GLY A O 1
ATOM 666 N N . ILE A 1 94 ? 0.943 8.100 16.019 1.00 82.56 94 ILE A N 1
ATOM 667 C CA . ILE A 1 94 ? 0.351 7.960 14.680 1.00 82.56 94 ILE A CA 1
ATOM 668 C C . ILE A 1 94 ? 1.100 8.813 13.652 1.00 82.56 94 ILE A C 1
ATOM 670 O O . ILE A 1 94 ? 1.378 8.345 12.543 1.00 82.56 94 ILE A O 1
ATOM 674 N N . ILE A 1 95 ? 1.464 10.048 14.012 1.00 79.81 95 ILE A N 1
ATOM 675 C CA . ILE A 1 95 ? 2.266 10.928 13.149 1.00 79.81 95 ILE A CA 1
ATOM 676 C C . ILE A 1 95 ? 3.636 10.300 12.885 1.00 79.81 95 ILE A C 1
ATOM 678 O O . ILE A 1 95 ? 4.065 10.240 11.733 1.00 79.81 95 ILE A O 1
ATOM 682 N N . VAL A 1 96 ? 4.300 9.785 13.923 1.00 83.75 96 VAL A N 1
ATOM 683 C CA . VAL A 1 96 ? 5.604 9.116 13.799 1.00 83.75 96 VAL A CA 1
ATOM 684 C C . VAL A 1 96 ? 5.498 7.871 12.921 1.00 83.75 96 VAL A C 1
ATOM 686 O O . VAL A 1 96 ? 6.310 7.701 12.015 1.00 83.75 96 VAL A O 1
ATOM 689 N N . LEU A 1 97 ? 4.480 7.031 13.122 1.00 83.06 97 LEU A N 1
ATOM 690 C CA . LEU A 1 97 ? 4.262 5.830 12.315 1.00 83.06 97 LEU A CA 1
ATOM 691 C C . LEU A 1 97 ? 3.989 6.177 10.847 1.00 83.06 97 LEU A C 1
ATOM 693 O O . LEU A 1 97 ? 4.551 5.557 9.945 1.00 83.06 97 LEU A O 1
ATOM 697 N N . THR A 1 98 ? 3.157 7.187 10.596 1.00 83.38 98 THR A N 1
ATOM 698 C CA . THR A 1 98 ? 2.878 7.668 9.236 1.00 83.38 98 THR A CA 1
ATOM 699 C C . THR A 1 98 ? 4.150 8.221 8.597 1.00 83.38 98 THR A C 1
ATOM 701 O O . THR A 1 98 ? 4.484 7.857 7.471 1.00 83.38 98 THR A O 1
ATOM 704 N N . GLY A 1 99 ? 4.921 9.019 9.338 1.00 85.44 99 GLY A N 1
ATOM 705 C CA . GLY A 1 99 ? 6.229 9.513 8.914 1.00 85.44 99 GLY A CA 1
ATOM 706 C C . GLY A 1 99 ? 7.215 8.387 8.600 1.00 85.44 99 GLY A C 1
ATOM 707 O O . GLY A 1 99 ? 7.907 8.455 7.589 1.00 85.44 99 GLY A O 1
ATOM 708 N N . ALA A 1 100 ? 7.233 7.315 9.396 1.00 85.69 100 ALA A N 1
ATOM 709 C CA . ALA A 1 100 ? 8.063 6.139 9.149 1.00 85.69 100 ALA A CA 1
ATOM 710 C C . ALA A 1 100 ? 7.658 5.409 7.857 1.00 85.69 100 ALA A C 1
ATOM 712 O O . ALA A 1 100 ? 8.528 5.030 7.076 1.00 85.69 100 ALA A O 1
ATOM 713 N N . LYS A 1 101 ? 6.353 5.274 7.574 1.00 87.38 101 LYS A N 1
ATOM 714 C CA . LYS A 1 101 ? 5.855 4.707 6.305 1.00 87.38 10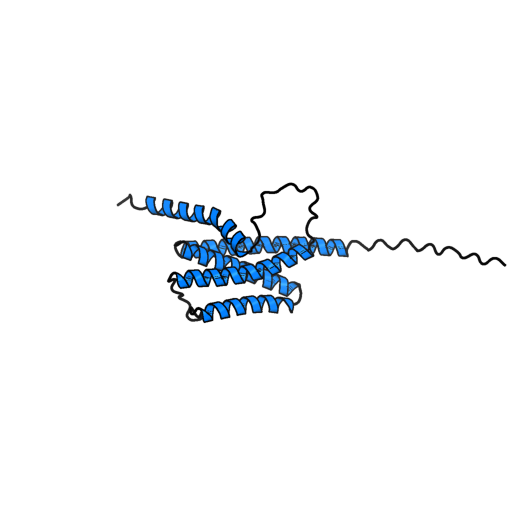1 LYS A CA 1
ATOM 715 C C . LYS A 1 101 ? 6.267 5.562 5.105 1.00 87.38 101 LYS A C 1
ATOM 717 O O . LYS A 1 101 ? 6.781 5.033 4.123 1.00 87.38 101 LYS A O 1
ATOM 722 N N . ILE A 1 102 ? 6.117 6.884 5.208 1.00 87.62 102 ILE A N 1
ATOM 723 C CA . ILE A 1 102 ? 6.579 7.840 4.186 1.00 87.62 102 ILE A CA 1
ATOM 724 C C . ILE A 1 102 ? 8.100 7.727 3.997 1.00 87.62 102 ILE A C 1
ATOM 726 O O . ILE A 1 102 ? 8.593 7.705 2.869 1.00 87.62 102 ILE A O 1
ATOM 730 N N . GLY A 1 103 ? 8.845 7.621 5.098 1.00 88.56 103 GLY A N 1
ATOM 731 C CA . GLY A 1 103 ? 10.289 7.408 5.102 1.00 88.56 103 GLY A CA 1
ATOM 732 C C . GLY A 1 103 ? 10.688 6.110 4.405 1.00 88.56 103 GLY A C 1
ATOM 733 O O . GLY A 1 103 ? 11.644 6.116 3.636 1.00 88.56 103 GLY A O 1
ATOM 734 N N . LEU A 1 104 ? 9.923 5.030 4.593 1.00 90.06 104 LEU A N 1
ATOM 735 C CA . LEU A 1 104 ? 10.135 3.754 3.911 1.00 90.06 104 LEU A CA 1
ATOM 736 C C . LEU A 1 104 ? 9.924 3.874 2.395 1.00 90.06 104 LEU A C 1
ATOM 738 O O . LEU A 1 104 ? 10.729 3.346 1.632 1.00 90.06 104 LEU A O 1
ATOM 742 N N . VAL A 1 105 ? 8.896 4.609 1.951 1.00 88.88 105 VAL A N 1
ATOM 743 C CA . VAL A 1 105 ? 8.685 4.888 0.516 1.00 88.88 105 VAL A CA 1
ATOM 744 C C . VAL A 1 105 ? 9.857 5.689 -0.054 1.00 88.88 105 VAL A C 1
ATOM 746 O O . VAL A 1 105 ? 10.396 5.317 -1.089 1.00 88.88 105 VAL A O 1
ATOM 749 N N . LYS A 1 106 ? 10.327 6.727 0.651 1.00 90.75 106 LYS A N 1
ATOM 750 C CA . LYS A 1 106 ? 11.514 7.492 0.227 1.00 90.75 106 LYS A CA 1
ATOM 751 C C . LYS A 1 106 ? 12.805 6.676 0.249 1.00 90.75 106 LYS A C 1
ATOM 753 O O . LYS A 1 106 ? 13.712 6.937 -0.533 1.00 90.75 106 LYS A O 1
ATOM 758 N N . TYR A 1 107 ? 12.928 5.720 1.165 1.00 90.94 107 TYR A N 1
ATOM 759 C CA . TYR A 1 107 ? 14.066 4.807 1.194 1.00 90.94 107 TYR A CA 1
ATOM 760 C C . TYR A 1 107 ? 14.058 3.875 -0.022 1.00 90.94 107 TYR A C 1
ATOM 762 O O . TYR A 1 107 ? 15.121 3.604 -0.575 1.00 90.94 107 TYR A O 1
ATOM 770 N N . ALA A 1 108 ? 12.873 3.461 -0.488 1.00 91.94 108 ALA A N 1
ATOM 771 C CA . ALA A 1 108 ? 12.722 2.638 -1.684 1.00 91.94 108 ALA A CA 1
ATOM 772 C C . ALA A 1 108 ? 13.336 3.288 -2.935 1.00 91.94 108 ALA A C 1
ATOM 774 O O . ALA A 1 108 ? 13.861 2.577 -3.784 1.00 91.94 108 ALA A O 1
ATOM 775 N N . ASP A 1 109 ? 13.350 4.623 -3.025 1.00 92.38 109 ASP A N 1
ATOM 776 C CA . ASP A 1 109 ? 13.979 5.354 -4.137 1.00 92.38 109 ASP A CA 1
ATOM 777 C C . ASP A 1 109 ? 15.506 5.185 -4.208 1.00 92.38 109 ASP A C 1
ATOM 779 O O . ASP A 1 109 ? 16.116 5.533 -5.217 1.00 92.38 109 ASP A O 1
ATOM 783 N N . ARG A 1 110 ? 16.140 4.663 -3.150 1.00 94.12 110 ARG A N 1
ATOM 784 C CA . ARG A 1 110 ? 17.581 4.361 -3.126 1.00 94.12 110 ARG A CA 1
ATOM 785 C C . ARG A 1 110 ? 17.906 2.903 -3.436 1.00 94.12 110 ARG A C 1
ATOM 787 O O . ARG A 1 110 ? 19.085 2.563 -3.505 1.00 94.12 110 ARG A O 1
ATOM 794 N N . LEU A 1 111 ? 16.896 2.047 -3.563 1.00 94.44 111 LEU A N 1
ATOM 795 C CA . LEU A 1 111 ? 17.087 0.630 -3.840 1.00 94.44 111 LEU A CA 1
ATOM 796 C C . LEU A 1 111 ? 17.213 0.379 -5.350 1.00 94.44 111 LEU A C 1
ATOM 798 O O . LEU A 1 111 ? 16.707 1.170 -6.151 1.00 94.44 111 LEU A O 1
ATOM 802 N N . PRO A 1 112 ? 17.848 -0.735 -5.758 1.00 94.44 112 PRO A N 1
ATOM 803 C CA . PRO A 1 112 ? 17.761 -1.223 -7.128 1.00 94.44 112 PRO A CA 1
ATOM 804 C C . PRO A 1 112 ? 16.301 -1.364 -7.573 1.00 94.44 112 PRO A C 1
ATOM 806 O O . PRO A 1 112 ? 15.428 -1.696 -6.773 1.00 94.44 112 PRO A O 1
ATOM 809 N N . GLU A 1 113 ? 16.039 -1.154 -8.861 1.00 88.81 113 GLU A N 1
ATOM 810 C CA . GLU A 1 113 ? 14.679 -1.083 -9.414 1.00 88.81 113 GLU A CA 1
ATOM 811 C C . GLU A 1 113 ? 13.816 -2.318 -9.072 1.00 88.81 113 GLU A C 1
ATOM 813 O O . GLU A 1 113 ? 12.637 -2.183 -8.740 1.00 88.81 113 GLU A O 1
ATOM 818 N N . ASP A 1 114 ? 14.400 -3.519 -9.078 1.00 89.31 114 ASP A N 1
ATOM 819 C CA . ASP A 1 114 ? 13.688 -4.758 -8.738 1.00 89.31 114 ASP A CA 1
ATOM 820 C C . ASP A 1 114 ? 13.285 -4.817 -7.254 1.00 89.31 114 ASP A C 1
ATOM 822 O O . ASP A 1 114 ? 12.152 -5.181 -6.918 1.00 89.31 114 ASP A O 1
ATOM 826 N N . GLU A 1 115 ? 14.180 -4.392 -6.359 1.00 92.75 115 GLU A N 1
ATOM 827 C CA . GLU A 1 115 ? 13.924 -4.316 -4.918 1.00 92.75 115 GLU A CA 1
ATOM 828 C C . GLU A 1 115 ? 12.93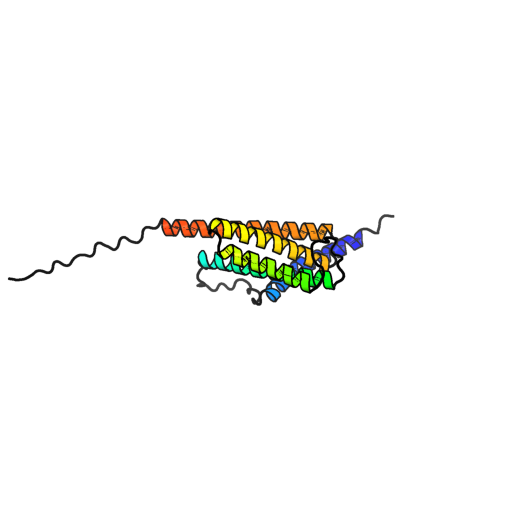1 -3.200 -4.584 1.00 92.75 115 GLU A C 1
ATOM 830 O O . GLU A 1 115 ? 11.987 -3.424 -3.821 1.00 92.75 115 GLU A O 1
ATOM 835 N N . LYS A 1 116 ? 13.086 -2.025 -5.211 1.00 91.62 116 LYS A N 1
ATOM 836 C CA . LYS A 1 116 ? 12.154 -0.898 -5.094 1.00 91.62 116 LYS A CA 1
ATOM 837 C C . LYS A 1 116 ? 10.734 -1.349 -5.424 1.00 91.62 116 LYS A C 1
ATOM 839 O O . LYS A 1 116 ? 9.820 -1.153 -4.622 1.00 91.62 116 LYS A O 1
ATOM 844 N N . ARG A 1 117 ? 10.537 -2.007 -6.570 1.00 90.88 117 ARG A N 1
ATOM 845 C CA . ARG A 1 117 ? 9.214 -2.485 -7.006 1.00 90.88 117 ARG A CA 1
ATOM 846 C C . ARG A 1 117 ? 8.621 -3.489 -6.039 1.00 90.88 117 ARG A C 1
ATOM 848 O O . ARG A 1 117 ? 7.435 -3.406 -5.726 1.00 90.88 117 ARG A O 1
ATOM 855 N N . MET A 1 118 ? 9.424 -4.433 -5.552 1.00 92.81 118 MET A N 1
ATOM 856 C CA . MET A 1 118 ? 8.955 -5.410 -4.575 1.00 92.81 118 MET A CA 1
ATOM 857 C C . MET A 1 118 ? 8.536 -4.730 -3.267 1.00 92.81 118 MET A C 1
ATOM 859 O O . MET A 1 118 ? 7.462 -5.036 -2.740 1.00 92.81 118 MET A O 1
ATOM 863 N N . LEU A 1 119 ? 9.337 -3.781 -2.777 1.00 92.88 119 LEU A N 1
ATOM 864 C CA . LEU A 1 119 ? 9.058 -3.043 -1.550 1.00 92.88 119 LEU A CA 1
ATOM 865 C C . LEU A 1 119 ? 7.784 -2.201 -1.680 1.00 92.88 119 LEU A C 1
ATOM 867 O O . LEU A 1 119 ? 6.897 -2.337 -0.842 1.00 92.88 119 LEU A O 1
ATOM 871 N N . ILE A 1 120 ? 7.654 -1.397 -2.742 1.00 90.88 120 ILE A N 1
ATOM 872 C CA . ILE A 1 120 ? 6.480 -0.546 -3.006 1.00 90.88 120 ILE A CA 1
ATOM 873 C C . ILE A 1 120 ? 5.210 -1.382 -3.189 1.00 90.88 120 ILE A C 1
ATOM 875 O O . ILE A 1 120 ? 4.156 -1.068 -2.630 1.00 90.88 120 ILE A O 1
ATOM 879 N N . LYS A 1 121 ? 5.295 -2.491 -3.928 1.00 91.00 121 LYS A N 1
ATOM 880 C CA . LYS A 1 121 ? 4.170 -3.412 -4.127 1.00 91.00 121 LYS A CA 1
ATOM 881 C C . LYS A 1 121 ? 3.714 -4.048 -2.809 1.00 91.00 121 LYS A C 1
ATOM 883 O O . LYS A 1 121 ? 2.517 -4.109 -2.534 1.00 91.00 121 LYS A O 1
ATOM 888 N N . SER A 1 122 ? 4.663 -4.486 -1.978 1.00 91.06 122 SER A N 1
ATOM 889 C CA . SER A 1 122 ? 4.379 -5.116 -0.678 1.00 91.06 122 SER A CA 1
ATOM 890 C C . SER A 1 122 ? 3.800 -4.129 0.319 1.00 91.06 122 SER A C 1
ATOM 892 O O . SER A 1 122 ? 2.770 -4.407 0.933 1.00 91.06 122 SER A O 1
ATOM 894 N N . SER A 1 123 ? 4.432 -2.965 0.452 1.00 91.19 123 SER A N 1
ATOM 895 C CA . SER A 1 123 ? 4.013 -1.938 1.399 1.00 91.19 123 SER A CA 1
ATOM 896 C C . SER A 1 123 ? 2.647 -1.365 1.035 1.00 91.19 123 SER A C 1
ATOM 898 O O . SER A 1 123 ? 1.770 -1.326 1.894 1.00 91.19 123 SER A O 1
ATOM 900 N N . SER A 1 124 ? 2.414 -1.028 -0.239 1.00 87.06 124 SER A N 1
ATOM 901 C CA . SER A 1 124 ? 1.112 -0.520 -0.691 1.00 87.06 124 SER A CA 1
ATOM 902 C C . SER A 1 124 ? -0.009 -1.533 -0.463 1.00 87.06 124 SER A C 1
ATOM 904 O O . SER A 1 124 ? -1.030 -1.176 0.109 1.00 87.06 124 SER A O 1
ATOM 906 N N . SER A 1 125 ? 0.198 -2.810 -0.803 1.00 89.50 125 SER A N 1
ATOM 907 C CA . SER A 1 125 ? -0.770 -3.879 -0.523 1.00 89.50 125 SER A CA 1
ATOM 908 C C . SER A 1 125 ? -1.095 -3.996 0.967 1.00 89.50 125 SER A C 1
ATOM 910 O O . SER A 1 125 ? -2.263 -4.113 1.345 1.00 89.50 125 SER A O 1
ATOM 912 N N . LEU A 1 126 ? -0.067 -3.982 1.820 1.00 90.62 126 LEU A N 1
ATOM 913 C CA . LEU A 1 126 ? -0.236 -4.122 3.262 1.00 90.62 126 LEU A CA 1
ATOM 914 C C . LEU A 1 126 ? -0.984 -2.922 3.854 1.00 90.62 126 LEU A C 1
ATOM 916 O O . LEU A 1 126 ? -1.942 -3.115 4.601 1.00 90.62 126 LEU A O 1
ATOM 920 N N . TRP A 1 127 ? -0.602 -1.699 3.483 1.00 89.81 127 TRP A N 1
ATOM 921 C CA . TRP A 1 127 ? -1.248 -0.478 3.970 1.00 89.81 127 TRP A CA 1
ATOM 922 C C . TRP A 1 127 ? -2.662 -0.307 3.424 1.00 89.81 127 TRP A C 1
ATOM 924 O O . TRP A 1 127 ? -3.544 0.100 4.169 1.00 89.81 127 TRP A O 1
ATOM 934 N N . THR A 1 128 ? -2.931 -0.688 2.172 1.00 88.69 128 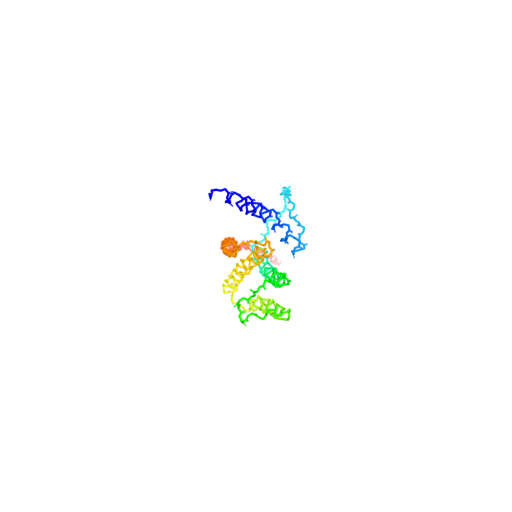THR A N 1
ATOM 935 C CA . THR A 1 128 ? -4.302 -0.719 1.640 1.00 88.69 128 THR A CA 1
ATOM 936 C C . THR A 1 128 ? -5.175 -1.695 2.429 1.00 88.69 128 THR A C 1
ATOM 938 O O . THR A 1 128 ? -6.302 -1.354 2.787 1.00 88.69 128 THR A O 1
ATOM 941 N N . GLY A 1 129 ? -4.664 -2.888 2.746 1.00 89.31 129 GLY A N 1
ATOM 942 C CA . GLY A 1 129 ? -5.398 -3.850 3.565 1.00 89.31 129 GLY A CA 1
ATOM 943 C C . GLY A 1 129 ? -5.658 -3.347 4.988 1.00 89.31 129 GLY A C 1
ATOM 944 O O . GLY A 1 129 ? -6.779 -3.459 5.488 1.00 89.31 129 GLY A O 1
ATOM 945 N N . ALA A 1 130 ? -4.651 -2.740 5.618 1.00 86.12 130 ALA A N 1
ATOM 946 C CA . ALA A 1 130 ? -4.777 -2.129 6.940 1.00 86.12 130 ALA A CA 1
ATOM 947 C C . ALA A 1 130 ? -5.787 -0.966 6.944 1.00 86.12 130 ALA A C 1
ATOM 949 O O . ALA A 1 130 ? -6.681 -0.941 7.790 1.00 86.12 130 ALA A O 1
ATOM 950 N N . ALA A 1 131 ? -5.740 -0.090 5.938 1.00 87.00 131 ALA A N 1
ATOM 951 C CA . ALA A 1 131 ? -6.674 1.021 5.793 1.00 87.00 131 ALA A CA 1
ATOM 952 C C . ALA A 1 131 ? -8.127 0.540 5.663 1.00 87.00 131 ALA A C 1
ATOM 954 O O . ALA A 1 131 ? -9.026 1.076 6.311 1.00 87.00 131 ALA A O 1
ATOM 955 N N . VAL A 1 132 ? -8.368 -0.506 4.862 1.00 87.38 132 VAL A N 1
ATOM 956 C CA . VAL A 1 132 ? -9.706 -1.105 4.720 1.00 87.38 132 VAL A CA 1
ATOM 957 C C . VAL A 1 132 ? -10.167 -1.756 6.025 1.00 87.38 132 VAL A C 1
ATOM 959 O O . VAL A 1 132 ? -11.332 -1.606 6.388 1.00 87.38 132 VAL A O 1
ATOM 962 N N . ASN A 1 133 ? -9.278 -2.431 6.760 1.00 87.62 133 ASN A N 1
ATOM 963 C CA . ASN A 1 133 ? -9.601 -2.978 8.081 1.00 87.62 133 ASN A CA 1
ATOM 964 C C . ASN A 1 133 ? -10.026 -1.859 9.052 1.00 87.62 133 ASN A C 1
ATOM 966 O O . ASN A 1 133 ? -11.129 -1.909 9.597 1.00 87.62 133 ASN A O 1
ATOM 970 N N . ASN A 1 134 ? -9.219 -0.800 9.181 1.00 85.75 134 ASN A N 1
ATOM 971 C CA . ASN A 1 134 ? -9.516 0.346 10.049 1.00 85.75 134 ASN A CA 1
ATOM 972 C C . ASN A 1 134 ? -10.837 1.026 9.664 1.00 85.75 134 ASN A C 1
ATOM 974 O O . ASN A 1 134 ? -11.642 1.357 10.534 1.00 85.75 134 ASN A O 1
ATOM 978 N N . LEU A 1 135 ? -11.102 1.179 8.362 1.00 86.56 135 LEU A N 1
ATOM 979 C CA . LEU A 1 135 ? -12.363 1.726 7.866 1.00 86.56 135 LEU A CA 1
ATOM 980 C C . LEU A 1 135 ? -13.558 0.834 8.233 1.00 86.56 135 LEU A C 1
ATOM 982 O O . LEU A 1 135 ? -14.600 1.336 8.645 1.00 86.56 135 LEU A O 1
ATOM 986 N N . MET A 1 136 ? -13.423 -0.487 8.122 1.00 88.25 136 MET A N 1
ATOM 987 C CA . MET A 1 136 ? -14.480 -1.423 8.514 1.00 88.25 136 MET A CA 1
ATOM 988 C C . MET A 1 136 ? -14.745 -1.385 10.023 1.00 88.25 136 MET A C 1
ATOM 990 O O . MET A 1 136 ? -15.906 -1.412 10.433 1.00 88.25 136 MET A O 1
ATOM 994 N N . VAL A 1 137 ? -13.696 -1.272 10.844 1.00 82.94 137 VAL A N 1
ATOM 995 C CA . VAL A 1 137 ? -13.827 -1.070 12.297 1.00 82.94 137 VAL A CA 1
ATOM 996 C C . VAL A 1 137 ? -14.557 0.239 12.597 1.00 82.94 137 VAL A C 1
ATOM 998 O O . VAL A 1 137 ? -15.502 0.236 13.384 1.00 82.94 137 VAL A O 1
ATOM 1001 N N . LEU A 1 138 ? -14.197 1.333 11.916 1.00 82.06 138 LEU A N 1
ATOM 1002 C CA . LEU A 1 138 ? -14.871 2.628 12.047 1.00 82.06 138 LEU A CA 1
ATOM 1003 C C . LEU A 1 138 ? -16.367 2.534 11.697 1.00 82.06 138 LEU A C 1
ATOM 1005 O O . LEU A 1 138 ? -17.211 3.142 12.351 1.00 82.06 138 LEU A O 1
ATOM 1009 N N . LEU A 1 139 ? -16.716 1.705 10.712 1.00 86.38 139 LEU A N 1
ATOM 1010 C CA . LEU A 1 139 ? -18.099 1.407 10.322 1.00 86.38 139 LEU A CA 1
ATOM 1011 C C . LEU A 1 139 ? -18.783 0.365 11.230 1.00 86.38 139 LEU A C 1
ATOM 1013 O O . LEU A 1 139 ? -19.851 -0.151 10.891 1.00 86.38 139 LEU A O 1
ATOM 1017 N N . SER A 1 140 ? -18.196 0.072 12.396 1.00 89.00 140 SER A N 1
ATOM 1018 C CA . SER A 1 140 ? -18.704 -0.875 13.395 1.00 89.00 140 SER A CA 1
ATOM 1019 C C . SER A 1 140 ? -18.892 -2.301 12.860 1.00 89.00 140 SER A C 1
ATOM 1021 O O . SER A 1 140 ? -19.770 -3.040 13.320 1.00 89.00 140 SER A O 1
ATOM 1023 N N . ALA A 1 141 ? -18.089 -2.712 11.876 1.00 86.19 141 ALA A N 1
ATOM 1024 C CA . ALA A 1 141 ? -18.064 -4.102 11.445 1.00 86.19 141 ALA A CA 1
ATOM 1025 C C . ALA A 1 141 ? -17.470 -4.994 12.554 1.00 86.19 141 ALA A C 1
ATOM 1027 O O . ALA A 1 141 ? -16.546 -4.576 13.254 1.00 86.19 141 ALA A O 1
ATOM 1028 N N . PRO A 1 142 ? -17.940 -6.246 12.712 1.00 89.81 142 PRO A N 1
ATOM 1029 C CA . PRO A 1 142 ? -17.308 -7.192 13.629 1.00 89.81 142 PRO A CA 1
ATOM 1030 C C . PRO A 1 142 ? -15.831 -7.408 13.272 1.00 89.81 142 PRO A C 1
ATOM 1032 O O . PRO A 1 142 ? -15.511 -7.573 12.093 1.00 89.81 142 PRO A O 1
ATOM 1035 N N . SER A 1 143 ? -14.942 -7.490 14.268 1.00 88.50 143 SER A N 1
ATOM 1036 C CA . SER A 1 143 ? -13.488 -7.589 14.045 1.00 88.50 143 SER A CA 1
ATOM 1037 C C . SER A 1 143 ? -13.068 -8.694 13.061 1.00 88.50 143 SER A C 1
ATOM 1039 O O . SER A 1 143 ? -12.256 -8.407 12.182 1.00 88.50 143 SER A O 1
ATOM 1041 N N . PRO A 1 144 ? -13.641 -9.920 13.095 1.00 90.69 144 PRO A N 1
ATOM 1042 C CA . PRO A 1 144 ? -13.300 -10.949 12.109 1.00 90.69 144 PRO A CA 1
ATOM 1043 C C . PRO A 1 144 ? -13.636 -10.545 10.666 1.00 90.69 144 PRO A C 1
ATOM 1045 O O . PRO A 1 144 ? -12.905 -10.883 9.738 1.00 90.69 144 PRO A O 1
ATOM 1048 N N . VAL A 1 145 ? -14.725 -9.793 10.473 1.00 90.88 145 VAL A N 1
ATOM 1049 C CA . VAL A 1 145 ? -15.157 -9.301 9.157 1.00 90.88 145 VAL A CA 1
ATOM 1050 C C . VAL A 1 145 ? -14.231 -8.189 8.672 1.00 90.88 145 VAL A C 1
ATOM 1052 O O . VAL A 1 145 ? -13.847 -8.193 7.505 1.00 90.88 145 VAL A O 1
ATOM 1055 N N . ALA A 1 146 ? -13.840 -7.265 9.554 1.00 88.38 146 ALA A N 1
ATOM 1056 C CA . ALA A 1 146 ? -12.913 -6.185 9.222 1.00 88.38 146 ALA A CA 1
ATOM 1057 C C . ALA A 1 146 ? -11.526 -6.719 8.814 1.00 88.38 146 ALA A C 1
ATOM 1059 O O . ALA A 1 146 ? -10.989 -6.315 7.781 1.00 88.38 146 ALA A O 1
ATOM 1060 N N . ILE A 1 147 ? -11.001 -7.702 9.558 1.00 88.50 147 ILE A N 1
ATOM 1061 C CA . ILE A 1 147 ? -9.737 -8.384 9.239 1.00 88.50 147 ILE A CA 1
ATOM 1062 C C . ILE A 1 147 ? -9.828 -9.088 7.881 1.00 88.50 147 ILE A C 1
ATOM 1064 O O . ILE A 1 147 ? -8.957 -8.897 7.032 1.00 88.50 147 ILE A O 1
ATOM 1068 N N . ALA A 1 148 ? -10.888 -9.870 7.645 1.00 91.81 148 ALA A N 1
ATOM 1069 C CA . ALA A 1 148 ? -11.074 -10.571 6.376 1.00 91.81 148 ALA A CA 1
ATOM 1070 C C . ALA A 1 148 ? -11.181 -9.597 5.189 1.00 91.81 148 ALA A C 1
ATOM 1072 O O . ALA A 1 148 ? -10.544 -9.812 4.159 1.00 91.81 148 ALA A O 1
ATOM 1073 N N . ALA A 1 149 ? -11.932 -8.501 5.344 1.00 90.81 149 ALA A N 1
ATOM 1074 C CA . ALA A 1 149 ? -12.062 -7.470 4.318 1.00 90.81 149 ALA A CA 1
ATOM 1075 C C . ALA A 1 149 ? -10.716 -6.800 4.002 1.00 90.81 149 ALA A C 1
ATOM 1077 O O . ALA A 1 149 ? -10.375 -6.643 2.829 1.00 90.81 149 ALA A O 1
ATOM 1078 N N . GLY A 1 150 ? -9.930 -6.465 5.030 1.00 90.94 150 GLY A N 1
ATOM 1079 C CA . GLY A 1 150 ? -8.588 -5.912 4.861 1.00 90.94 150 GLY A CA 1
ATOM 1080 C C . GLY A 1 150 ? -7.643 -6.862 4.123 1.00 90.94 150 GLY A C 1
ATOM 1081 O O . GLY A 1 150 ? -6.982 -6.457 3.168 1.00 90.94 150 GLY A O 1
ATOM 1082 N N . LEU A 1 151 ? -7.626 -8.147 4.495 1.00 94.12 151 LEU A N 1
ATOM 1083 C CA . LEU A 1 151 ? -6.810 -9.161 3.815 1.00 94.12 151 LEU A CA 1
ATOM 1084 C C . LEU A 1 151 ? -7.196 -9.316 2.339 1.00 94.12 151 LEU A C 1
ATOM 1086 O O . LEU A 1 151 ? -6.320 -9.317 1.475 1.00 94.12 151 LEU A O 1
ATOM 1090 N N . VAL A 1 152 ? -8.496 -9.403 2.038 1.00 94.94 152 VAL A N 1
ATOM 1091 C CA . VAL A 1 152 ? -8.987 -9.499 0.654 1.00 94.94 152 VAL A CA 1
ATOM 1092 C C . VAL A 1 152 ? -8.586 -8.261 -0.147 1.00 94.94 152 VAL A C 1
ATOM 1094 O O . VAL A 1 152 ? -8.068 -8.400 -1.254 1.00 94.94 152 VAL A O 1
ATOM 1097 N N . ALA A 1 153 ? -8.764 -7.060 0.410 1.00 92.44 153 ALA A N 1
ATOM 1098 C CA . ALA A 1 153 ? -8.377 -5.818 -0.252 1.00 92.44 153 ALA A CA 1
ATOM 1099 C C . ALA A 1 153 ? -6.870 -5.765 -0.550 1.00 92.44 153 ALA A C 1
ATOM 1101 O O . ALA A 1 153 ? -6.486 -5.436 -1.672 1.00 92.44 153 ALA A O 1
ATOM 1102 N N . GLY A 1 154 ? -6.029 -6.157 0.413 1.00 90.56 154 GLY A N 1
ATOM 1103 C CA . GLY A 1 154 ? -4.583 -6.255 0.215 1.00 90.56 154 GLY A CA 1
ATOM 1104 C C . GLY A 1 154 ? -4.220 -7.230 -0.908 1.00 90.56 154 GLY A C 1
ATOM 1105 O O . GLY A 1 154 ? -3.532 -6.855 -1.853 1.00 90.56 154 GLY A O 1
ATOM 1106 N N . VAL A 1 155 ? -4.754 -8.457 -0.887 1.00 93.88 155 VAL A N 1
ATOM 1107 C CA . VAL A 1 155 ? -4.479 -9.465 -1.931 1.00 93.88 155 VAL A CA 1
ATOM 1108 C C . VAL A 1 155 ? -4.913 -8.986 -3.319 1.00 93.88 155 VAL A C 1
ATOM 1110 O O . VAL A 1 155 ? -4.166 -9.147 -4.287 1.00 93.88 155 VAL A O 1
ATOM 1113 N N . LEU A 1 156 ? -6.095 -8.372 -3.436 1.00 93.50 156 LEU A N 1
ATOM 1114 C CA . LEU A 1 156 ? -6.567 -7.814 -4.705 1.00 93.50 156 LEU A CA 1
ATOM 1115 C C . LEU A 1 156 ? -5.646 -6.693 -5.200 1.00 93.50 156 LEU A C 1
ATOM 1117 O O . LEU A 1 156 ? -5.317 -6.649 -6.389 1.00 93.50 156 LEU A O 1
ATOM 1121 N N . TRP A 1 157 ? -5.181 -5.827 -4.296 1.00 92.19 157 TRP A N 1
ATOM 1122 C CA . TRP A 1 157 ? -4.242 -4.760 -4.627 1.00 92.19 157 TRP A CA 1
ATOM 1123 C C . TRP A 1 157 ? -2.883 -5.298 -5.083 1.00 92.19 157 TRP A C 1
ATOM 1125 O O . TRP A 1 157 ? -2.345 -4.849 -6.099 1.00 92.19 157 TRP A O 1
ATOM 1135 N N . TRP A 1 158 ? -2.351 -6.310 -4.394 1.00 92.88 158 TRP A N 1
ATOM 1136 C CA . TRP A 1 158 ? -1.124 -7.005 -4.782 1.00 92.88 158 TRP A CA 1
ATOM 1137 C C . TRP A 1 158 ? -1.221 -7.601 -6.189 1.00 92.88 158 TRP A C 1
ATOM 1139 O O . TRP A 1 158 ? -0.333 -7.410 -7.019 1.00 92.88 158 TRP A O 1
ATOM 1149 N N . GLN A 1 159 ? -2.317 -8.304 -6.487 1.00 94.62 159 GLN A N 1
ATOM 1150 C CA . GLN A 1 159 ? -2.529 -8.891 -7.812 1.00 94.62 159 GLN A CA 1
ATOM 1151 C C . GLN A 1 159 ? -2.656 -7.818 -8.896 1.00 94.62 159 GLN A C 1
ATOM 1153 O O . GLN A 1 159 ? -2.121 -7.982 -9.993 1.00 94.62 159 GLN A O 1
ATOM 1158 N N . HIS A 1 160 ? -3.358 -6.722 -8.601 1.00 91.94 160 HIS A N 1
ATOM 1159 C CA . HIS A 1 160 ? -3.506 -5.608 -9.530 1.00 91.94 160 HIS A CA 1
ATOM 1160 C C . HIS A 1 160 ? -2.150 -4.974 -9.862 1.00 91.94 160 HIS A C 1
ATOM 1162 O O . HIS A 1 160 ? -1.778 -4.885 -11.033 1.00 91.94 160 HIS A O 1
ATOM 1168 N N . SER A 1 161 ? -1.387 -4.602 -8.836 1.00 87.69 161 SER A N 1
ATOM 1169 C CA . SER A 1 161 ? -0.062 -3.992 -8.986 1.00 87.69 161 SER A CA 1
ATOM 1170 C C . SER A 1 161 ? 0.931 -4.930 -9.682 1.00 87.69 161 SER A C 1
ATOM 1172 O O . SER A 1 161 ? 1.630 -4.493 -10.595 1.00 87.69 161 SER A O 1
ATOM 1174 N N . ALA A 1 162 ? 0.931 -6.231 -9.364 1.00 92.31 162 ALA A N 1
ATOM 1175 C CA . ALA A 1 162 ? 1.754 -7.226 -10.060 1.00 92.31 162 ALA A CA 1
ATOM 1176 C C . ALA A 1 162 ? 1.500 -7.244 -11.580 1.00 92.31 162 ALA A C 1
ATOM 1178 O O . ALA A 1 162 ? 2.448 -7.166 -12.361 1.00 92.31 162 ALA A O 1
ATOM 1179 N N . ARG A 1 163 ? 0.229 -7.249 -12.010 1.00 93.62 163 ARG A N 1
ATOM 1180 C CA . ARG A 1 163 ? -0.126 -7.222 -13.441 1.00 93.62 163 ARG A CA 1
ATOM 1181 C C . ARG A 1 163 ? 0.326 -5.938 -14.132 1.00 93.62 163 ARG A C 1
ATOM 1183 O O . ARG A 1 163 ? 0.708 -5.982 -15.301 1.00 93.62 163 ARG A O 1
ATOM 1190 N N . VAL A 1 164 ? 0.257 -4.797 -13.445 1.00 90.06 164 VAL A N 1
ATOM 1191 C CA . VAL A 1 164 ? 0.715 -3.513 -13.998 1.00 90.06 164 VAL A CA 1
ATOM 1192 C C . VAL A 1 164 ? 2.230 -3.535 -14.210 1.00 90.06 164 VAL A C 1
ATOM 1194 O O . VAL A 1 164 ? 2.680 -3.203 -15.306 1.00 90.06 164 VAL A O 1
ATOM 1197 N N . TYR A 1 165 ? 3.003 -4.009 -13.228 1.00 88.88 165 TYR A N 1
ATOM 1198 C CA . TYR A 1 165 ? 4.457 -4.144 -13.368 1.00 88.88 165 TYR A CA 1
ATOM 1199 C C . TYR A 1 165 ? 4.852 -5.135 -14.469 1.00 88.88 165 TYR A C 1
ATOM 1201 O O . TYR A 1 165 ? 5.729 -4.836 -15.274 1.00 88.88 165 TYR A O 1
ATOM 1209 N N . GLU A 1 166 ? 4.182 -6.285 -14.574 1.00 91.88 166 GLU A N 1
ATOM 1210 C CA . GLU A 1 166 ? 4.452 -7.258 -15.642 1.00 91.88 166 GLU A CA 1
ATOM 1211 C C . GLU A 1 166 ? 4.204 -6.695 -17.045 1.00 91.88 166 GLU A C 1
ATOM 1213 O O . GLU A 1 166 ? 4.935 -7.020 -17.982 1.00 91.88 166 GLU A O 1
ATOM 1218 N N . ARG A 1 167 ? 3.159 -5.876 -17.218 1.00 91.31 167 ARG A N 1
ATOM 1219 C CA . ARG A 1 167 ? 2.886 -5.206 -18.499 1.00 91.31 167 ARG A CA 1
ATOM 1220 C C . ARG A 1 167 ? 3.944 -4.154 -18.802 1.00 91.31 167 ARG A C 1
ATOM 1222 O O . ARG A 1 167 ? 4.482 -4.156 -19.903 1.00 91.31 167 ARG A O 1
ATOM 1229 N N . ALA A 1 168 ? 4.284 -3.319 -17.820 1.00 87.88 168 ALA A N 1
ATOM 1230 C CA . ALA A 1 168 ? 5.323 -2.307 -17.978 1.00 87.88 168 ALA A CA 1
ATOM 1231 C C . ALA A 1 168 ? 6.679 -2.941 -18.341 1.00 87.88 168 ALA A C 1
ATOM 1233 O O . ALA A 1 168 ? 7.348 -2.477 -19.259 1.00 87.88 168 ALA A O 1
ATOM 1234 N N . ASN A 1 169 ? 7.040 -4.060 -17.707 1.00 88.12 169 ASN A N 1
ATOM 1235 C CA . ASN A 1 169 ? 8.267 -4.798 -18.017 1.00 88.12 169 ASN A CA 1
ATOM 1236 C C . ASN A 1 169 ? 8.292 -5.331 -19.446 1.00 88.12 169 ASN A C 1
ATOM 1238 O O . ASN A 1 169 ? 9.305 -5.197 -20.129 1.00 88.12 169 ASN A O 1
ATOM 1242 N N . ARG A 1 170 ? 7.177 -5.908 -19.909 1.00 90.94 170 ARG A N 1
ATOM 1243 C CA . ARG A 1 170 ? 7.054 -6.389 -21.290 1.00 90.94 170 ARG A CA 1
ATOM 1244 C C . ARG A 1 170 ? 7.210 -5.258 -22.301 1.00 90.94 170 ARG A C 1
ATOM 1246 O O . ARG A 1 170 ? 7.895 -5.433 -23.301 1.00 90.94 170 ARG A O 1
ATOM 1253 N N . GLU A 1 171 ? 6.624 -4.098 -22.030 1.00 89.56 171 GLU A N 1
ATOM 1254 C CA . GLU A 1 171 ? 6.743 -2.937 -22.915 1.00 89.56 171 GLU A CA 1
ATOM 1255 C C . GLU A 1 171 ? 8.165 -2.364 -22.954 1.00 89.56 171 GLU A C 1
ATOM 1257 O O . GLU A 1 171 ? 8.660 -2.026 -24.028 1.00 89.56 171 GLU A O 1
ATOM 1262 N N . ILE A 1 172 ? 8.847 -2.293 -21.807 1.00 85.25 172 ILE A N 1
ATOM 1263 C CA . ILE A 1 172 ? 10.246 -1.848 -21.741 1.00 85.25 172 ILE A CA 1
ATOM 1264 C C . ILE A 1 172 ? 11.156 -2.833 -22.486 1.00 85.25 172 ILE A C 1
ATOM 1266 O O . ILE A 1 172 ? 12.043 -2.405 -23.225 1.00 85.25 172 ILE A O 1
ATOM 1270 N N . ALA A 1 173 ? 10.927 -4.142 -22.336 1.00 88.44 173 ALA A N 1
ATOM 1271 C CA . ALA A 1 173 ? 11.671 -5.169 -23.063 1.00 88.44 173 ALA A CA 1
ATOM 1272 C C . ALA A 1 173 ? 11.460 -5.053 -24.583 1.00 88.44 173 ALA A C 1
ATOM 1274 O O . ALA A 1 173 ? 12.436 -4.947 -25.322 1.00 88.44 173 ALA A O 1
ATOM 1275 N N . ALA A 1 174 ? 10.208 -4.939 -25.043 1.00 90.25 174 ALA A N 1
ATOM 1276 C CA . ALA A 1 174 ? 9.887 -4.784 -26.464 1.00 90.25 174 ALA A CA 1
ATO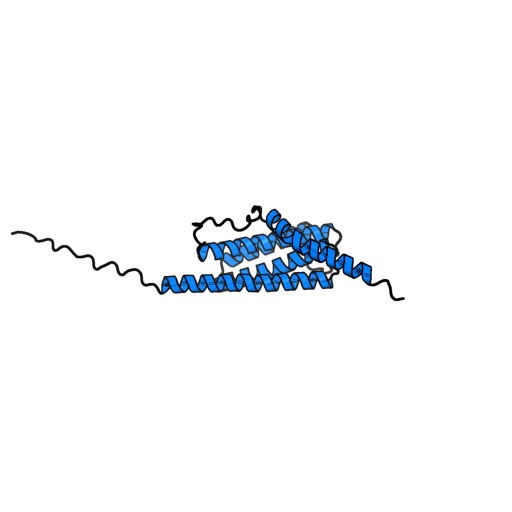M 1277 C C . ALA A 1 174 ? 10.530 -3.529 -27.091 1.00 90.25 174 ALA A C 1
ATOM 1279 O O . ALA A 1 174 ? 10.992 -3.559 -28.233 1.00 90.25 174 ALA A O 1
ATOM 1280 N N . ARG A 1 175 ? 10.620 -2.423 -26.336 1.00 85.62 175 ARG A N 1
ATOM 1281 C CA . ARG A 1 175 ? 11.316 -1.202 -26.784 1.00 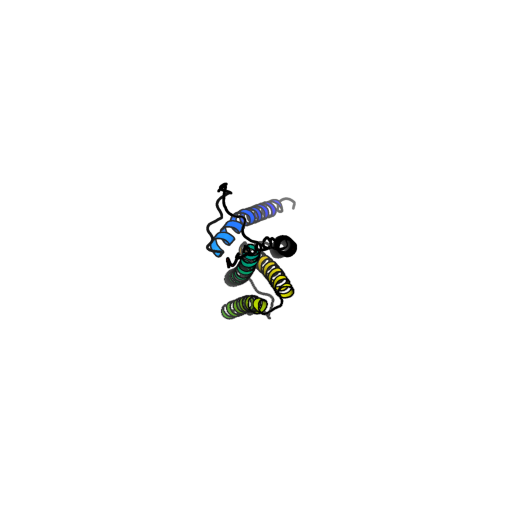85.62 175 ARG A CA 1
ATOM 1282 C C . ARG A 1 175 ? 12.825 -1.392 -26.922 1.00 85.62 175 ARG A C 1
ATOM 1284 O O . ARG A 1 175 ? 13.417 -0.778 -27.799 1.00 85.62 175 ARG A O 1
ATOM 1291 N N . ARG A 1 176 ? 13.444 -2.221 -26.076 1.00 85.75 176 ARG A N 1
ATOM 1292 C CA . ARG A 1 176 ? 14.881 -2.542 -26.163 1.00 85.75 176 ARG A CA 1
ATOM 1293 C C . ARG A 1 176 ? 15.192 -3.486 -27.320 1.00 85.75 176 ARG A C 1
ATOM 1295 O O . ARG A 1 176 ? 16.255 -3.375 -27.917 1.00 85.75 176 ARG A O 1
ATOM 1302 N N . GLU A 1 177 ? 14.269 -4.393 -27.625 1.00 85.50 177 GLU A N 1
ATOM 1303 C CA . GLU A 1 177 ? 14.394 -5.346 -28.732 1.00 85.50 177 GLU A CA 1
ATOM 1304 C C . GLU A 1 177 ? 14.125 -4.725 -30.101 1.00 85.50 177 GLU A C 1
ATOM 1306 O O . GLU A 1 177 ? 14.513 -5.316 -31.101 1.00 85.50 177 GLU A O 1
ATOM 1311 N N . THR A 1 178 ? 13.489 -3.552 -30.173 1.00 78.62 178 THR A N 1
ATOM 1312 C CA . THR A 1 178 ? 13.321 -2.828 -31.437 1.00 78.62 178 THR A CA 1
ATOM 1313 C C . THR A 1 178 ? 14.631 -2.092 -31.735 1.00 78.62 178 THR A C 1
ATOM 1315 O O . THR A 1 178 ? 14.868 -1.041 -31.133 1.00 78.62 178 THR A O 1
ATOM 1318 N N . PRO A 1 179 ? 15.521 -2.610 -32.609 1.00 67.81 179 PRO A N 1
ATOM 1319 C CA . PRO A 1 179 ? 16.749 -1.906 -32.940 1.00 67.81 179 PRO A CA 1
ATOM 1320 C C . PRO A 1 179 ? 16.383 -0.524 -33.471 1.00 67.81 179 PRO A C 1
ATOM 1322 O O . PRO A 1 179 ? 15.468 -0.392 -34.289 1.00 67.81 179 PRO A O 1
ATOM 1325 N N . ALA A 1 180 ? 17.086 0.508 -32.990 1.00 68.50 180 ALA A N 1
ATOM 1326 C CA . ALA A 1 180 ? 16.963 1.848 -33.546 1.00 68.50 180 ALA A CA 1
ATOM 1327 C C . ALA A 1 180 ? 17.021 1.728 -35.076 1.00 68.50 180 ALA A C 1
ATOM 1329 O O . ALA A 1 180 ? 17.871 0.964 -35.554 1.00 68.50 180 ALA A O 1
ATOM 1330 N N . PRO A 1 181 ? 16.134 2.410 -35.834 1.00 68.88 181 PRO A N 1
ATOM 1331 C CA . PRO A 1 181 ? 16.187 2.370 -37.286 1.00 68.88 181 PRO A CA 1
ATOM 1332 C C . PRO A 1 181 ? 17.627 2.684 -37.650 1.00 68.88 181 PRO A C 1
ATOM 1334 O O . PRO A 1 181 ? 18.096 3.777 -37.325 1.00 68.88 181 PRO A O 1
ATOM 1337 N N . GLN A 1 182 ? 18.357 1.694 -38.183 1.00 65.31 182 GLN A N 1
ATOM 1338 C CA . GLN A 1 182 ? 19.742 1.896 -38.581 1.00 65.31 182 GLN A CA 1
ATOM 1339 C C . GLN A 1 182 ? 19.690 3.110 -39.485 1.00 65.31 182 GLN A C 1
ATOM 1341 O O . GLN A 1 182 ? 19.018 3.060 -40.517 1.00 65.31 182 GLN A O 1
ATOM 1346 N N . ALA A 1 183 ? 20.262 4.226 -39.020 1.00 64.12 183 ALA A N 1
ATOM 1347 C CA . ALA A 1 183 ? 20.226 5.471 -39.756 1.00 64.12 183 ALA A CA 1
ATOM 1348 C C . ALA A 1 183 ? 20.707 5.117 -41.155 1.00 64.12 183 ALA A C 1
ATOM 1350 O O . ALA A 1 183 ? 21.829 4.619 -41.290 1.00 64.12 183 ALA A O 1
ATOM 1351 N N . ALA A 1 184 ? 19.807 5.242 -42.141 1.00 71.06 184 ALA A N 1
ATOM 1352 C CA . ALA A 1 184 ? 20.078 4.821 -43.506 1.00 71.06 184 ALA A CA 1
ATOM 1353 C C . ALA A 1 184 ? 21.473 5.338 -43.857 1.00 71.06 184 ALA A C 1
ATOM 1355 O O . ALA A 1 184 ? 21.735 6.510 -43.549 1.00 71.06 184 ALA A O 1
ATOM 1356 N N . PRO A 1 185 ? 22.379 4.477 -44.367 1.00 74.06 185 PRO A N 1
ATOM 1357 C CA . PRO A 1 185 ? 23.778 4.829 -44.548 1.00 74.06 185 PRO A CA 1
ATOM 1358 C C . PRO A 1 185 ? 23.806 6.190 -45.210 1.00 74.06 185 PRO A C 1
ATOM 1360 O O . PRO A 1 185 ? 23.240 6.358 -46.292 1.00 74.06 185 PRO A O 1
ATOM 1363 N N . ARG A 1 186 ? 24.339 7.178 -44.478 1.00 72.44 186 ARG A N 1
ATOM 1364 C CA . ARG A 1 186 ? 24.412 8.567 -44.919 1.00 72.44 186 ARG A CA 1
ATOM 1365 C C . ARG A 1 186 ? 25.065 8.475 -46.286 1.00 72.44 186 ARG A C 1
ATOM 1367 O O . ARG A 1 186 ? 26.238 8.113 -46.352 1.00 72.44 186 ARG A O 1
ATOM 1374 N N . GLN A 1 187 ? 24.297 8.669 -47.359 1.00 74.00 187 GLN A N 1
ATOM 1375 C CA . GLN A 1 187 ? 24.867 8.702 -48.693 1.00 74.00 187 GLN A CA 1
ATOM 1376 C C . GLN A 1 187 ? 25.835 9.871 -48.642 1.00 74.00 187 GLN A C 1
ATOM 1378 O O . GLN A 1 187 ? 25.424 11.030 -48.581 1.00 74.00 187 GLN A O 1
ATOM 1383 N N . VAL A 1 188 ? 27.121 9.556 -48.507 1.00 74.44 188 VAL A N 1
ATOM 1384 C CA . VAL A 1 188 ? 28.182 10.542 -48.561 1.00 74.44 188 VAL A CA 1
ATOM 1385 C C . VAL A 1 188 ? 28.142 10.983 -50.008 1.00 74.44 188 VAL A C 1
ATOM 1387 O O . VAL A 1 188 ? 28.626 10.271 -50.884 1.00 74.44 188 VAL A O 1
ATOM 1390 N N . ALA A 1 189 ? 27.419 12.072 -50.272 1.00 73.62 189 ALA A N 1
ATOM 1391 C CA . ALA A 1 189 ? 27.385 12.683 -51.583 1.00 73.62 189 ALA A CA 1
ATOM 1392 C C . ALA A 1 189 ? 28.845 12.882 -51.979 1.00 73.62 189 ALA A C 1
ATOM 1394 O O . ALA A 1 189 ? 29.580 13.597 -51.294 1.00 73.62 189 ALA A O 1
ATOM 1395 N N . ALA A 1 190 ? 29.280 12.153 -53.004 1.00 69.00 190 ALA A N 1
ATOM 1396 C CA . ALA A 1 190 ? 30.622 12.263 -53.527 1.00 69.00 190 ALA A CA 1
ATOM 1397 C C . ALA A 1 190 ? 30.812 13.724 -53.937 1.00 69.00 190 ALA A C 1
ATOM 1399 O O . ALA A 1 190 ? 30.221 14.192 -54.910 1.00 69.00 190 ALA A O 1
ATOM 1400 N N . VAL A 1 191 ? 31.583 14.464 -53.143 1.00 75.31 191 VAL A N 1
ATOM 1401 C CA . VAL A 1 191 ? 32.025 15.805 -53.499 1.00 75.31 191 VAL A CA 1
ATOM 1402 C C . VAL A 1 191 ? 32.993 15.612 -54.658 1.00 75.31 191 VAL A C 1
ATOM 1404 O O . VAL A 1 191 ? 34.158 15.275 -54.466 1.00 75.31 191 VAL A O 1
ATOM 1407 N N . SER A 1 192 ? 32.469 15.735 -55.874 1.00 74.06 192 SER A N 1
ATOM 1408 C CA . SER A 1 192 ? 33.264 15.767 -57.093 1.00 74.06 192 SER A CA 1
ATOM 1409 C C . SER A 1 192 ? 34.093 17.046 -57.075 1.00 74.06 192 SER A C 1
ATOM 1411 O O . SER A 1 192 ? 33.572 18.130 -57.333 1.00 74.06 192 SER A O 1
ATOM 1413 N N . VAL A 1 193 ? 35.377 16.929 -56.745 1.00 75.56 193 VAL A N 1
ATOM 1414 C CA . VAL A 1 193 ? 36.347 18.007 -56.944 1.00 75.56 193 VAL A CA 1
ATOM 1415 C C . VAL A 1 193 ? 36.646 18.052 -58.440 1.00 75.56 193 VAL A C 1
ATOM 1417 O O . VAL A 1 193 ? 37.240 17.123 -58.982 1.00 75.56 193 VAL A O 1
ATOM 1420 N N . ALA A 1 194 ? 36.151 19.086 -59.119 1.00 72.19 194 ALA A N 1
ATOM 1421 C CA . ALA A 1 194 ? 36.499 19.351 -60.510 1.00 72.19 194 ALA A CA 1
ATOM 1422 C C . ALA A 1 194 ? 37.951 19.880 -60.602 1.00 72.19 194 ALA A C 1
ATOM 1424 O O . ALA A 1 194 ? 38.372 20.584 -59.679 1.00 72.19 194 ALA A O 1
ATOM 1425 N N . PRO A 1 195 ? 38.701 19.515 -61.661 1.00 74.94 195 PRO A N 1
ATOM 1426 C CA . PRO A 1 195 ? 40.090 19.927 -61.879 1.00 74.94 195 PRO A CA 1
ATOM 1427 C C . PRO A 1 195 ? 40.243 21.399 -62.281 1.00 74.94 195 PRO A C 1
ATOM 1429 O O . PRO A 1 195 ? 39.297 21.960 -62.881 1.00 74.94 195 PRO A O 1
#